Protein AF-0000000078604441 (afdb_homodimer)

Nearest PDB structures (foldseek):
  6v9i-assembly1_C  TM=3.383E-01  e=9.457E+00  Streptococcus sp. 'group G'

Foldseek 3Di:
DVVVVVVVVVLVVQLVVVVFDPPDPVSVVVSSCVSVVVVLVVQLVVLVVCLVPQALVVDPDLLVSLVSNVVSVVSNCVRDDDQLLVSLVVSLVRCCVVCVVVSVVVVVVCVVPDPDSSPQDPVNSVVVSVVVNCVRVVD/DVVVVVVVVVLVVQLVVVVFDPPDPVSVVVSSCVSVVVVLVVQLVVLVVCLVPQALVVDPDLLVSLVSNVVSCVSNCVRDDDQLLVSLVVSLVRCCVVCVVVSVVVVVVCVVPPPDSSPQDPVNSVVVSVVVNCVRVVD

Secondary structure (DSSP, 8-state):
-HHHHHHHHHHHHHHHHHT---SSHHHHHHHHHHHHHHHHHHHHHHHHHHHHH--GGG-SSHHHHHHHHHHHHHHHHTTS-B-HHHHHHHHHHHTTTTSHHHHHHHHHHHHHH-SSGGG--HHHHHHHHHHHHHHHHT-/-HHHHHHHHHHHHHHHHHT---SSHHHHHHHHHHHHHHHHHHHHHHHHHHHHH--GGG-SSHHHHHHHHHHHHHHHHTTS-B-HHHHHHHHHHHTTTTSHHHHHHHHHHHHHH-SSGGG--HHHHHHHHHHHHHHHHT-

pLDDT: mean 81.23, std 16.81, range [35.34, 97.81]

Organism: Penicillium oxalicum (strain 114-2 / CGMCC 5302) (NCBI:txid933388)

Radius of gyration: 22.13 Å; Cα contacts (8 Å, |Δi|>4): 256; chains: 2; bounding box: 50×68×43 Å

Structure (mmCIF, N/CA/C/O backbone):
data_AF-0000000078604441-model_v1
#
loop_
_entity.id
_entity.type
_entity.pdbx_description
1 polymer 'Uncharacterized protein'
#
loop_
_atom_site.group_PDB
_atom_site.id
_atom_site.type_symbol
_atom_site.label_atom_id
_atom_site.label_alt_id
_atom_site.label_comp_id
_atom_site.label_asym_id
_atom_site.label_entity_id
_atom_site.label_seq_id
_atom_site.pdbx_PDB_ins_code
_atom_site.Cartn_x
_atom_site.Cartn_y
_atom_site.Cartn_z
_atom_site.occupancy
_atom_site.B_iso_or_equiv
_atom_site.auth_seq_id
_atom_site.auth_comp_id
_atom_site.auth_asym_id
_atom_site.auth_atom_id
_atom_site.pdbx_PDB_model_num
ATOM 1 N N . MET A 1 1 ? 28.078 8.516 -6.852 1 37.66 1 MET A N 1
ATOM 2 C CA . MET A 1 1 ? 28.734 9.773 -6.488 1 37.66 1 MET A CA 1
ATOM 3 C C . MET A 1 1 ? 27.859 10.969 -6.855 1 37.66 1 MET A C 1
ATOM 5 O O . MET A 1 1 ? 27.625 11.844 -6.023 1 37.66 1 MET A O 1
ATOM 9 N N . TRP A 1 2 ? 27.344 10.977 -8.117 1 36.97 2 TRP A N 1
ATOM 10 C CA . TRP A 1 2 ? 26.578 12.117 -8.617 1 36.97 2 TRP A CA 1
ATOM 11 C C . TRP A 1 2 ? 25.219 12.195 -7.953 1 36.97 2 TRP A C 1
ATOM 13 O O . TRP A 1 2 ? 24.766 13.281 -7.559 1 36.97 2 TRP A O 1
ATOM 23 N N . LEU A 1 3 ? 24.562 11.148 -7.773 1 35.47 3 LEU A N 1
ATOM 24 C CA . LEU A 1 3 ? 23.266 11.141 -7.129 1 35.47 3 LEU A CA 1
ATOM 25 C C . LEU A 1 3 ? 23.359 11.602 -5.68 1 35.47 3 LEU A C 1
ATOM 27 O O . LEU A 1 3 ? 22.516 12.367 -5.207 1 35.47 3 LEU A O 1
ATOM 31 N N . GLN A 1 4 ? 24.406 11.188 -5.078 1 40.97 4 GLN A N 1
ATOM 32 C CA . GLN A 1 4 ? 24.672 11.656 -3.725 1 40.97 4 GLN A CA 1
ATOM 33 C C . GLN A 1 4 ? 24.938 13.156 -3.711 1 40.97 4 GLN A C 1
ATOM 35 O O . GLN A 1 4 ? 24.5 13.867 -2.807 1 40.97 4 GLN A O 1
ATOM 40 N N . GLU A 1 5 ? 25.672 13.562 -4.723 1 45.59 5 GLU A N 1
ATOM 41 C CA . GLU A 1 5 ? 26 14.984 -4.82 1 45.59 5 GLU A CA 1
ATOM 42 C C . GLU A 1 5 ? 24.75 15.82 -5.074 1 45.59 5 GLU A C 1
ATOM 44 O O . GLU A 1 5 ? 24.594 16.906 -4.5 1 45.59 5 GLU A O 1
ATOM 49 N N . SER A 1 6 ? 23.938 15.312 -5.957 1 45.69 6 SER A N 1
ATOM 50 C CA . SER A 1 6 ? 22.703 16.047 -6.273 1 45.69 6 SER A CA 1
ATOM 51 C C . SER A 1 6 ? 21.766 16.062 -5.078 1 45.69 6 SER A C 1
ATOM 53 O O . SER A 1 6 ? 21.141 17.094 -4.793 1 45.69 6 SER A O 1
ATOM 55 N N . ILE A 1 7 ? 21.797 15.055 -4.445 1 47.34 7 ILE A N 1
ATOM 56 C CA . ILE A 1 7 ? 20.984 14.992 -3.232 1 47.34 7 ILE A CA 1
ATOM 57 C C . ILE A 1 7 ? 21.562 15.93 -2.176 1 47.34 7 ILE A C 1
ATOM 59 O O . ILE A 1 7 ? 20.828 16.641 -1.501 1 47.34 7 ILE A O 1
ATOM 63 N N . SER A 1 8 ? 22.953 15.945 -2.215 1 53.94 8 SER A N 1
ATOM 64 C CA . SER A 1 8 ? 23.594 16.828 -1.244 1 53.94 8 SER A CA 1
ATOM 65 C C . SER A 1 8 ? 23.297 18.281 -1.533 1 53.94 8 SER A C 1
ATOM 67 O O . SER A 1 8 ? 23.047 19.062 -0.612 1 53.94 8 SER A O 1
ATOM 69 N N . LYS A 1 9 ? 23.344 18.609 -2.828 1 55.38 9 LYS A N 1
ATOM 70 C CA . LYS A 1 9 ? 23.047 19.984 -3.211 1 55.38 9 LYS A CA 1
ATOM 71 C C . LYS A 1 9 ? 21.594 20.328 -2.893 1 55.38 9 LYS A C 1
ATOM 73 O O . LYS A 1 9 ? 21.312 21.438 -2.414 1 55.38 9 LYS A O 1
ATOM 78 N N . GLU A 1 10 ? 20.797 19.359 -3.225 1 51.97 10 GLU A N 1
ATOM 79 C CA . GLU A 1 10 ? 19.391 19.625 -2.941 1 51.97 10 GLU A CA 1
ATOM 80 C C . GLU A 1 10 ? 19.125 19.703 -1.439 1 51.97 10 GLU A C 1
ATOM 82 O O . GLU A 1 10 ? 18.359 20.562 -0.98 1 51.97 10 GLU A O 1
ATOM 87 N N . ILE A 1 11 ? 19.891 18.969 -0.792 1 56.44 11 ILE A N 1
ATOM 88 C CA . ILE A 1 11 ? 19.781 18.984 0.662 1 56.44 11 ILE A CA 1
ATOM 89 C C . ILE A 1 11 ? 20.312 20.312 1.209 1 56.44 11 ILE A C 1
ATOM 91 O O . ILE A 1 11 ? 19.688 20.938 2.07 1 56.44 11 ILE A O 1
ATOM 95 N N . ASN A 1 12 ? 21.453 20.688 0.621 1 59.72 12 ASN A N 1
ATOM 96 C CA . ASN A 1 12 ? 22.031 21.953 1.075 1 59.72 12 ASN A CA 1
ATOM 97 C C . ASN A 1 12 ? 21.125 23.141 0.734 1 59.72 12 ASN A C 1
ATOM 99 O O . ASN A 1 12 ? 21 24.078 1.529 1 59.72 12 ASN A O 1
ATOM 103 N N . ARG A 1 13 ? 20.562 23.016 -0.395 1 59.22 13 ARG A N 1
ATOM 104 C CA . ARG A 1 13 ? 19.609 24.062 -0.772 1 59.22 13 ARG A CA 1
ATOM 105 C C . ARG A 1 13 ? 18.422 24.094 0.183 1 59.22 13 ARG A C 1
ATOM 107 O O . ARG A 1 13 ? 17.969 25.172 0.583 1 59.22 13 ARG A O 1
ATOM 114 N N . MET A 1 14 ? 18.078 23 0.542 1 59.31 14 MET A N 1
ATOM 115 C CA . MET A 1 14 ? 16.953 22.922 1.46 1 59.31 14 MET A CA 1
ATOM 116 C C . MET A 1 14 ? 17.328 23.469 2.834 1 59.31 14 MET A C 1
ATOM 118 O O . MET A 1 14 ? 16.516 24.141 3.486 1 59.31 14 MET A O 1
ATOM 122 N N . ILE A 1 15 ? 18.562 23.219 3.176 1 62.09 15 ILE A N 1
ATOM 123 C CA . ILE A 1 15 ? 19.047 23.734 4.453 1 62.09 15 ILE A CA 1
ATOM 124 C C . ILE A 1 15 ? 19.062 25.266 4.422 1 62.09 15 ILE A C 1
ATOM 126 O O . ILE A 1 15 ? 18.641 25.922 5.375 1 62.09 15 ILE A O 1
ATOM 130 N N . GLN A 1 16 ? 19.516 25.797 3.338 1 64.12 16 GLN A N 1
ATOM 131 C CA . GLN A 1 16 ? 19.609 27.25 3.189 1 64.12 16 GLN A CA 1
ATOM 132 C C . GLN A 1 16 ? 18.219 27.891 3.17 1 64.12 16 GLN A C 1
ATOM 134 O O . GLN A 1 16 ? 18 28.906 3.82 1 64.12 16 GLN A 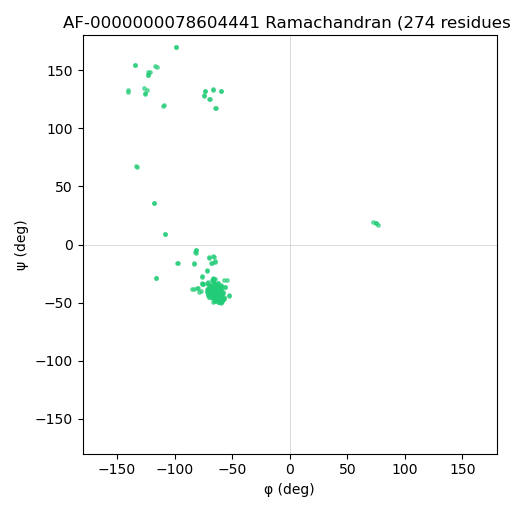O 1
ATOM 139 N N . ILE A 1 17 ? 17.391 27.203 2.533 1 59.62 17 ILE A N 1
ATOM 140 C CA . ILE A 1 17 ? 16.031 27.734 2.416 1 59.62 17 ILE A CA 1
ATOM 141 C C . ILE A 1 17 ? 15.336 27.672 3.773 1 59.62 17 ILE A C 1
ATOM 143 O O . ILE A 1 17 ? 14.586 28.578 4.137 1 59.62 17 ILE A O 1
ATOM 147 N N . ALA A 1 18 ? 15.609 26.609 4.418 1 62.91 18 ALA A N 1
ATOM 148 C CA . ALA A 1 18 ? 14.969 26.391 5.715 1 62.91 18 ALA A CA 1
ATOM 149 C C . ALA A 1 18 ? 15.523 27.359 6.762 1 62.91 18 ALA A C 1
ATOM 151 O O . ALA A 1 18 ? 14.93 27.531 7.832 1 62.91 18 ALA A O 1
ATOM 152 N N . GLY A 1 19 ? 16.672 28.062 6.375 1 65.06 19 GLY A N 1
ATOM 153 C CA . GLY A 1 19 ? 17.203 29.094 7.23 1 65.06 19 GLY A CA 1
ATOM 154 C C . GLY A 1 19 ? 17.969 28.562 8.43 1 65.06 19 GLY A C 1
ATOM 155 O O . GLY A 1 19 ? 18.047 29.219 9.469 1 65.06 19 GLY A O 1
ATOM 156 N N . TYR A 1 20 ? 18.328 27.344 8.359 1 65.81 20 TYR A N 1
ATOM 157 C CA . TYR A 1 20 ? 19.078 26.812 9.492 1 65.81 20 TYR A CA 1
ATOM 158 C C . TYR A 1 20 ? 20.438 27.469 9.609 1 65.81 20 TYR A C 1
ATOM 160 O O . TYR A 1 20 ? 21.062 27.812 8.609 1 65.81 20 TYR A O 1
ATOM 168 N N . ARG A 1 21 ? 20.766 27.891 10.898 1 66.94 21 ARG A N 1
ATOM 169 C CA . ARG A 1 21 ? 22.125 28.375 11.164 1 66.94 21 ARG A CA 1
ATOM 170 C C . ARG A 1 21 ? 23.141 27.25 10.992 1 66.94 21 ARG A C 1
ATOM 172 O O . ARG A 1 21 ? 22.938 26.141 11.477 1 66.94 21 ARG A O 1
ATOM 179 N N . CYS A 1 22 ? 24.094 27.328 10.055 1 65 22 CYS A N 1
ATOM 180 C CA . CYS A 1 22 ? 25.078 26.281 9.789 1 65 22 CYS A CA 1
ATOM 181 C C . CYS A 1 22 ? 26.484 26.797 10.039 1 65 22 CYS A C 1
ATOM 183 O O . CYS A 1 22 ? 27.406 26.469 9.289 1 65 22 CYS A O 1
ATOM 185 N N . ASN A 1 23 ? 26.578 27.656 11.07 1 67 23 ASN A N 1
ATOM 186 C CA . ASN A 1 23 ? 27.891 28.234 11.344 1 67 23 ASN A CA 1
ATOM 187 C C . ASN A 1 23 ? 28.859 27.203 11.93 1 67 23 ASN A C 1
ATOM 189 O O . ASN A 1 23 ? 30.062 27.312 11.758 1 67 23 ASN A O 1
ATOM 193 N N . PHE A 1 24 ? 28.344 26.219 12.719 1 66.94 24 PHE A N 1
ATOM 194 C CA . PHE A 1 24 ? 29.156 25.172 13.32 1 66.94 24 PHE A CA 1
ATOM 195 C C . PHE A 1 24 ? 28.75 23.797 12.789 1 66.94 24 PHE A C 1
ATOM 197 O O . PHE A 1 24 ? 27.656 23.641 12.25 1 66.94 24 PHE A O 1
ATOM 204 N N . ALA A 1 25 ? 29.688 22.891 12.805 1 62.25 25 ALA A N 1
ATOM 205 C CA . ALA A 1 25 ? 29.5 21.547 12.266 1 62.25 25 ALA A CA 1
ATOM 206 C C . ALA A 1 25 ? 28.266 20.875 12.852 1 62.25 25 ALA A C 1
ATOM 208 O O . ALA A 1 25 ? 27.5 20.219 12.141 1 62.25 25 ALA A O 1
ATOM 209 N N . ASP A 1 26 ? 28.109 21.031 14.125 1 62.53 26 ASP A N 1
ATOM 210 C CA . ASP A 1 26 ? 26.969 20.422 14.797 1 62.53 26 ASP A CA 1
ATOM 211 C C . ASP A 1 26 ? 25.656 21 14.281 1 62.53 26 ASP A C 1
ATOM 213 O O . ASP A 1 26 ? 24.672 20.266 14.125 1 62.53 26 ASP A O 1
ATOM 217 N N . GLU A 1 27 ? 25.75 22.359 13.977 1 64.75 27 GLU A N 1
ATOM 218 C CA . GLU A 1 27 ? 24.562 23.016 13.438 1 64.75 27 GLU A CA 1
ATOM 219 C C . GLU A 1 27 ? 24.234 22.516 12.039 1 64.75 27 GLU A C 1
ATOM 221 O O . GLU A 1 27 ? 23.062 22.328 11.695 1 64.75 27 GLU A O 1
ATOM 226 N N . TYR A 1 28 ? 25.297 22.281 11.32 1 60.88 28 TYR A N 1
ATOM 227 C CA . TYR A 1 28 ? 25.094 21.766 9.977 1 60.88 28 TYR A CA 1
ATOM 228 C C . TYR A 1 28 ? 24.5 20.359 10.023 1 60.88 28 TYR A C 1
ATOM 230 O O . TYR A 1 28 ? 23.578 20.047 9.289 1 60.88 28 TYR A O 1
ATOM 238 N N . VAL A 1 29 ? 25.062 19.562 10.883 1 59.84 29 VAL A N 1
ATOM 239 C CA . VAL A 1 29 ? 24.578 18.188 11.023 1 59.84 29 VAL A CA 1
ATOM 240 C C . VAL A 1 29 ? 23.109 18.203 11.453 1 59.84 29 VAL A C 1
ATOM 242 O O . VAL A 1 29 ? 22.297 17.422 10.961 1 59.84 29 VAL A O 1
ATOM 245 N N . PHE A 1 30 ? 22.844 19.062 12.336 1 62.59 30 PHE A N 1
ATOM 246 C CA . PHE A 1 30 ? 21.453 19.219 12.789 1 62.59 30 PHE A CA 1
ATOM 247 C C . PHE A 1 30 ? 20.547 19.641 11.648 1 62.59 30 PHE A C 1
ATOM 249 O O . PHE A 1 30 ? 19.484 19.062 11.438 1 62.59 30 PHE A O 1
ATOM 256 N N . ALA A 1 31 ? 21.016 20.656 10.984 1 60.94 31 ALA A N 1
ATOM 257 C CA . ALA A 1 31 ? 20.25 21.141 9.836 1 60.94 31 ALA A CA 1
ATOM 258 C C . ALA A 1 31 ? 20.109 20.062 8.766 1 60.94 31 ALA A C 1
ATOM 260 O O . ALA A 1 31 ? 19.031 19.906 8.188 1 60.94 31 ALA A O 1
ATOM 261 N N . LEU A 1 32 ? 21.141 19.375 8.562 1 58.91 32 LEU A N 1
ATOM 262 C CA . LEU A 1 32 ? 21.156 18.297 7.586 1 58.91 32 LEU A CA 1
ATOM 263 C C . LEU A 1 32 ? 20.156 17.203 7.969 1 58.91 32 LEU A C 1
ATOM 265 O O . LEU A 1 32 ? 19.391 16.734 7.125 1 58.91 32 LEU A O 1
ATOM 269 N N . LYS A 1 33 ? 20.234 16.938 9.188 1 58.06 33 LYS A N 1
ATOM 270 C CA . LYS A 1 33 ? 19.312 15.914 9.672 1 58.06 33 LYS A CA 1
ATOM 271 C C . LYS A 1 33 ? 17.875 16.344 9.492 1 58.06 33 LYS A C 1
ATOM 273 O O . LYS A 1 33 ? 17.016 15.555 9.086 1 58.06 33 LYS A O 1
ATOM 278 N N . LYS A 1 34 ? 17.688 17.547 9.789 1 59.97 34 LYS A N 1
ATOM 279 C CA . LYS A 1 34 ? 16.328 18.078 9.672 1 59.97 34 LYS A CA 1
ATOM 280 C C . LYS A 1 34 ? 15.859 18.078 8.219 1 59.97 34 LYS A C 1
ATOM 282 O O . LYS A 1 34 ? 14.727 17.719 7.918 1 59.97 34 LYS A O 1
ATOM 287 N N . VAL A 1 35 ? 16.797 18.531 7.406 1 57.12 35 VAL A N 1
ATOM 288 C CA . VAL A 1 35 ? 16.469 18.609 5.984 1 57.12 35 VAL A CA 1
ATOM 289 C C . VAL A 1 35 ? 16.312 17.203 5.402 1 57.12 35 VAL A C 1
ATOM 291 O O . VAL A 1 35 ? 15.398 16.938 4.629 1 57.12 35 VAL A O 1
ATOM 294 N N . LEU A 1 36 ? 17.219 16.469 5.867 1 58.56 36 LEU A N 1
ATOM 295 C CA . LEU A 1 36 ? 17.188 15.094 5.359 1 58.56 36 LEU A CA 1
ATOM 296 C C . LEU A 1 36 ? 15.914 14.383 5.812 1 58.56 36 LEU A C 1
ATOM 298 O O . LEU A 1 36 ? 15.297 13.656 5.031 1 58.56 36 LEU A O 1
ATOM 302 N N . ASN A 1 37 ? 15.641 14.742 7.027 1 59.06 37 ASN A N 1
ATOM 303 C CA . ASN A 1 37 ? 14.422 14.133 7.547 1 59.06 37 ASN A CA 1
ATOM 304 C C . ASN A 1 37 ? 13.188 14.625 6.801 1 59.06 37 ASN A C 1
ATOM 306 O O . ASN A 1 37 ? 12.312 13.836 6.445 1 59.06 37 ASN A O 1
ATOM 310 N N . ALA A 1 38 ? 13.203 15.961 6.738 1 59.97 38 ALA A N 1
ATOM 311 C CA . ALA A 1 38 ? 12.102 16.547 5.984 1 59.97 38 ALA A CA 1
ATOM 312 C C . ALA A 1 38 ? 12.102 16.062 4.539 1 59.97 38 ALA A C 1
ATOM 314 O O . ALA A 1 38 ? 11.039 15.789 3.967 1 59.97 38 ALA A O 1
ATOM 315 N N . THR A 1 39 ? 13.266 15.969 4.117 1 63.22 39 THR A N 1
ATOM 316 C CA . THR A 1 39 ? 13.406 15.492 2.746 1 63.22 39 THR A CA 1
ATOM 317 C C . THR A 1 39 ? 12.969 14.031 2.637 1 63.22 39 THR A C 1
ATOM 319 O O . THR A 1 39 ? 12.336 13.641 1.653 1 63.22 39 THR A O 1
ATOM 322 N N . ASP A 1 40 ? 13.195 13.422 3.719 1 73.5 40 ASP A N 1
ATOM 323 C CA . ASP A 1 40 ? 12.836 12 3.699 1 73.5 40 ASP A CA 1
ATOM 324 C C . ASP A 1 40 ? 11.32 11.82 3.697 1 73.5 40 ASP A C 1
ATOM 326 O O . ASP A 1 40 ? 10.781 11.016 2.934 1 73.5 40 ASP A O 1
ATOM 330 N N . TYR A 1 41 ? 10.703 12.711 4.469 1 78.19 41 TYR A N 1
ATOM 331 C CA . TYR A 1 41 ? 9.25 12.641 4.508 1 78.19 41 TYR A CA 1
ATOM 332 C C . TYR A 1 41 ? 8.648 13.023 3.158 1 78.19 41 TYR A C 1
ATOM 334 O O . TYR A 1 41 ? 7.754 12.344 2.654 1 78.19 41 TYR A O 1
ATOM 342 N N . TYR A 1 42 ? 9.156 14.07 2.641 1 80 42 TYR A N 1
ATOM 343 C CA . TYR A 1 42 ? 8.609 14.57 1.382 1 80 42 TYR A CA 1
ATOM 344 C C . TYR A 1 42 ? 8.82 13.555 0.261 1 80 42 TYR A C 1
ATOM 346 O O . TYR A 1 42 ? 7.922 13.32 -0.548 1 80 42 TYR A O 1
ATOM 354 N N . LEU A 1 43 ? 10.008 13.062 0.243 1 83.06 43 LEU A N 1
ATOM 355 C CA . LEU A 1 43 ? 10.297 12.07 -0.791 1 83.06 43 LEU A CA 1
ATOM 356 C C . LEU A 1 43 ? 9.469 10.805 -0.577 1 83.06 43 LEU A C 1
ATOM 358 O O . LEU A 1 43 ? 8.969 10.219 -1.537 1 83.06 43 LEU A O 1
ATOM 362 N N . ALA A 1 44 ? 9.328 10.43 0.652 1 87.88 44 ALA A N 1
ATOM 363 C CA . ALA A 1 44 ? 8.484 9.281 0.964 1 87.88 44 ALA A CA 1
ATOM 364 C C . ALA A 1 44 ? 7.051 9.508 0.488 1 87.88 44 ALA A C 1
ATOM 366 O O . ALA A 1 44 ? 6.465 8.648 -0.177 1 87.88 44 ALA A O 1
ATOM 367 N N . ARG A 1 45 ? 6.582 10.656 0.839 1 89.56 45 ARG A N 1
ATOM 368 C CA . ARG A 1 45 ? 5.219 11 0.449 1 89.56 45 ARG A CA 1
ATOM 369 C C . ARG A 1 45 ? 5.062 10.984 -1.067 1 89.56 45 ARG A C 1
ATOM 371 O O . ARG A 1 45 ? 4.105 10.414 -1.594 1 89.56 45 ARG A O 1
ATOM 378 N N . LYS A 1 46 ? 5.957 11.609 -1.751 1 89.75 46 LYS A N 1
ATOM 379 C CA . LYS A 1 46 ? 5.906 11.664 -3.209 1 89.75 46 LYS A CA 1
ATOM 380 C C .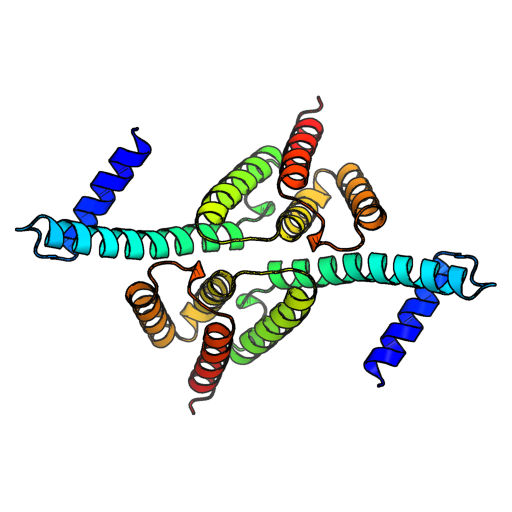 LYS A 1 46 ? 5.895 10.266 -3.814 1 89.75 46 LYS A C 1
ATOM 382 O O . LYS A 1 46 ? 5.082 9.969 -4.691 1 89.75 46 LYS A O 1
ATOM 387 N N . ASN A 1 47 ? 6.746 9.43 -3.371 1 91.31 47 ASN A N 1
ATOM 388 C CA . ASN A 1 47 ? 6.852 8.086 -3.928 1 91.31 47 ASN A CA 1
ATOM 389 C C . ASN A 1 47 ? 5.645 7.23 -3.561 1 91.31 47 ASN A C 1
ATOM 391 O O . ASN A 1 47 ? 5.172 6.434 -4.371 1 91.31 47 ASN A O 1
ATOM 395 N N . ILE A 1 48 ? 5.152 7.398 -2.352 1 95.12 48 ILE A N 1
ATOM 396 C CA . ILE A 1 48 ? 3.965 6.664 -1.924 1 95.12 48 ILE A CA 1
ATOM 397 C C . ILE A 1 48 ? 2.777 7.047 -2.805 1 95.12 48 ILE A C 1
ATOM 399 O O . ILE A 1 48 ? 2.035 6.18 -3.27 1 95.12 48 ILE A O 1
ATOM 403 N N . LEU A 1 49 ? 2.611 8.281 -3.053 1 95.5 49 LEU A N 1
ATOM 404 C CA . LEU A 1 49 ? 1.486 8.734 -3.859 1 95.5 49 LEU A CA 1
ATOM 405 C C . LEU A 1 49 ? 1.648 8.305 -5.312 1 95.5 49 LEU A C 1
ATOM 407 O O . LEU A 1 49 ? 0.663 7.996 -5.988 1 95.5 49 LEU A O 1
ATOM 411 N N . ALA A 1 50 ? 2.85 8.289 -5.801 1 95.12 50 ALA A N 1
ATOM 412 C CA . ALA A 1 50 ? 3.105 7.777 -7.141 1 95.12 50 ALA A CA 1
ATOM 413 C C . ALA A 1 50 ? 2.729 6.301 -7.246 1 95.12 50 ALA A C 1
ATOM 415 O O . ALA A 1 50 ? 2.078 5.887 -8.203 1 95.12 50 ALA A O 1
ATOM 416 N N . LEU A 1 51 ? 3.074 5.551 -6.25 1 96.94 51 LEU A N 1
ATOM 417 C CA . LEU A 1 51 ? 2.746 4.129 -6.234 1 96.94 51 LEU A CA 1
ATOM 418 C C . LEU A 1 51 ? 1.239 3.92 -6.125 1 96.94 51 LEU A C 1
ATOM 420 O O . LEU A 1 51 ? 0.678 3.057 -6.805 1 96.94 51 LEU A O 1
ATOM 424 N N . TRP A 1 52 ? 0.664 4.719 -5.293 1 96.19 52 TRP A N 1
ATOM 425 C CA . TRP A 1 52 ? -0.774 4.625 -5.062 1 96.19 52 TRP A CA 1
ATOM 426 C C . TRP A 1 52 ? -1.554 4.988 -6.32 1 96.19 52 TRP A C 1
ATOM 428 O O . TRP A 1 52 ? -2.645 4.465 -6.555 1 96.19 52 TRP A O 1
ATOM 438 N N . GLY A 1 53 ? -1.026 5.793 -7.078 1 96.12 53 GLY A N 1
ATOM 439 C CA . GLY A 1 53 ? -1.758 6.348 -8.211 1 96.12 53 GLY A CA 1
ATOM 440 C C . GLY A 1 53 ? -1.469 5.633 -9.516 1 96.12 53 GLY A C 1
ATOM 441 O O . GLY A 1 53 ? -2.207 5.789 -10.492 1 96.12 53 GLY A O 1
ATOM 442 N N . ILE A 1 54 ? -0.412 4.848 -9.594 1 96.88 54 ILE A N 1
ATOM 443 C CA . ILE A 1 54 ? 0.011 4.266 -10.859 1 96.88 54 ILE A CA 1
ATOM 444 C C . ILE A 1 54 ? -0.948 3.148 -11.258 1 96.88 54 ILE A C 1
ATOM 446 O O . ILE A 1 54 ? -1.351 2.338 -10.422 1 96.88 54 ILE A O 1
ATOM 450 N N . ARG A 1 55 ? -1.396 3.16 -12.508 1 97.31 55 ARG A N 1
ATOM 451 C CA . ARG A 1 55 ? -2.295 2.158 -13.07 1 97.31 55 ARG A CA 1
ATOM 452 C C . ARG A 1 55 ? -1.824 1.711 -14.453 1 97.31 55 ARG A C 1
ATOM 454 O O . ARG A 1 55 ? -1.199 2.484 -15.18 1 97.31 55 ARG A O 1
ATOM 461 N N . ARG A 1 56 ? -2.26 0.488 -14.727 1 97.69 56 ARG A N 1
ATOM 462 C CA . ARG A 1 56 ? -1.923 -0.07 -16.031 1 97.69 56 ARG A CA 1
ATOM 463 C C . ARG A 1 56 ? -2.525 0.766 -17.156 1 97.69 56 ARG A C 1
ATOM 465 O O . ARG A 1 56 ? -1.918 0.917 -18.219 1 97.69 56 ARG A O 1
ATOM 472 N N . SER A 1 57 ? -3.635 1.323 -16.953 1 96 57 SER A N 1
ATOM 473 C CA . SER A 1 57 ? -4.391 2.043 -17.969 1 96 57 SER A CA 1
ATOM 474 C C . SER A 1 57 ? -3.672 3.32 -18.391 1 96 57 SER A C 1
ATOM 476 O O . SER A 1 57 ? -3.998 3.91 -19.422 1 96 57 SER A O 1
ATOM 478 N N . GLN A 1 58 ? -2.715 3.783 -17.656 1 96.38 58 GLN A N 1
ATOM 479 C CA . GLN A 1 58 ? -1.974 5.004 -17.953 1 96.38 58 GLN A CA 1
ATOM 480 C C . GLN A 1 58 ? -0.882 4.75 -18.984 1 96.38 58 GLN A C 1
ATOM 482 O O . GLN A 1 58 ? -0.223 5.688 -19.453 1 96.38 58 GLN A O 1
ATOM 487 N N . PHE A 1 59 ? -0.713 3.469 -19.375 1 96.62 59 PHE A N 1
ATOM 488 C CA . PHE A 1 59 ? 0.406 3.107 -20.234 1 96.62 59 PHE A CA 1
ATOM 489 C C . PHE A 1 59 ? -0.087 2.438 -21.516 1 96.62 59 PHE A C 1
ATOM 491 O O . PHE A 1 59 ? -1.06 1.681 -21.484 1 96.62 59 PHE A O 1
ATOM 498 N N . SER A 1 60 ? 0.58 2.67 -22.547 1 95.75 60 SER A N 1
ATOM 499 C CA . SER A 1 60 ? 0.24 2.059 -23.828 1 95.75 60 SER A CA 1
ATOM 500 C C . SER A 1 60 ? 0.678 0.6 -23.875 1 95.75 60 SER A C 1
ATOM 502 O O . SER A 1 60 ? 0.02 -0.23 -24.516 1 95.75 60 SER A O 1
ATOM 504 N N . SER A 1 61 ? 1.799 0.324 -23.203 1 95.06 61 SER A N 1
ATOM 505 C CA . SER A 1 61 ? 2.307 -1.044 -23.203 1 95.06 61 SER A CA 1
ATOM 506 C C . SER A 1 61 ? 2.42 -1.587 -21.781 1 95.06 61 SER A C 1
ATOM 508 O O . SER A 1 61 ? 2.754 -0.848 -20.859 1 95.06 61 SER A O 1
ATOM 510 N N . ALA A 1 62 ? 2.23 -2.852 -21.688 1 94.69 62 ALA A N 1
ATOM 511 C CA . ALA A 1 62 ? 2.318 -3.516 -20.391 1 94.69 62 ALA A CA 1
ATOM 512 C C . ALA A 1 62 ? 3.75 -3.506 -19.859 1 94.69 62 ALA A C 1
ATOM 514 O O . ALA A 1 62 ? 3.975 -3.357 -18.656 1 94.69 62 ALA A O 1
ATOM 515 N N . ILE A 1 63 ? 4.691 -3.646 -20.766 1 94.75 63 ILE A N 1
ATOM 516 C CA . ILE A 1 63 ? 6.094 -3.684 -20.375 1 94.75 63 ILE A CA 1
ATOM 517 C C . ILE A 1 63 ? 6.488 -2.342 -19.75 1 94.75 63 ILE A C 1
ATOM 519 O O . ILE A 1 63 ? 7.191 -2.297 -18.734 1 94.75 63 ILE A O 1
ATOM 523 N N . GLU A 1 64 ? 6.035 -1.26 -20.359 1 95.44 64 GLU A N 1
ATOM 524 C CA . GLU A 1 64 ? 6.309 0.064 -19.797 1 95.44 64 GLU A CA 1
ATOM 525 C C . GLU A 1 64 ? 5.684 0.225 -18.422 1 95.44 64 GLU A C 1
ATOM 527 O O . GLU A 1 64 ? 6.297 0.799 -17.516 1 95.44 64 GLU A O 1
ATOM 532 N N . PHE A 1 65 ? 4.504 -0.255 -18.312 1 97.38 65 PHE A N 1
ATOM 533 C CA . PHE A 1 65 ? 3.824 -0.182 -17.016 1 97.38 65 PHE A CA 1
ATOM 534 C C . PHE A 1 65 ? 4.598 -0.953 -15.961 1 97.38 65 PHE A C 1
ATOM 536 O O . PHE A 1 65 ? 4.855 -0.431 -14.875 1 97.38 65 PHE A O 1
ATOM 543 N N . VAL A 1 66 ? 4.977 -2.184 -16.25 1 96.69 66 VAL A N 1
ATOM 544 C CA . VAL A 1 66 ? 5.648 -3.037 -15.281 1 96.69 66 VAL A CA 1
ATOM 545 C C . VAL A 1 66 ? 6.973 -2.402 -14.867 1 96.69 66 VAL A C 1
ATOM 547 O O . VAL A 1 66 ? 7.32 -2.4 -13.68 1 96.69 66 VAL A O 1
ATOM 550 N N . MET A 1 67 ? 7.672 -1.835 -15.773 1 95 67 MET A N 1
ATOM 551 C CA . MET A 1 67 ? 8.938 -1.169 -15.469 1 95 67 MET A CA 1
ATOM 552 C C . MET A 1 67 ? 8.703 0.052 -14.586 1 95 67 MET A C 1
ATOM 554 O O . MET A 1 67 ? 9.422 0.252 -13.602 1 95 67 MET A O 1
ATOM 558 N N . ALA A 1 68 ? 7.738 0.823 -14.961 1 95.19 68 ALA A N 1
ATOM 559 C CA . ALA A 1 68 ? 7.418 2.008 -14.164 1 95.19 68 ALA A CA 1
ATOM 560 C C . ALA A 1 68 ? 6.969 1.621 -12.758 1 95.19 68 ALA A C 1
ATOM 562 O O . ALA A 1 68 ? 7.387 2.236 -11.773 1 95.19 68 ALA A O 1
ATOM 563 N N . PHE A 1 69 ? 6.121 0.606 -12.719 1 97.38 69 PHE A N 1
ATOM 564 C CA . PHE A 1 69 ? 5.617 0.112 -11.438 1 97.38 69 PHE A CA 1
ATOM 565 C C . PHE A 1 69 ? 6.766 -0.367 -10.555 1 97.38 69 PHE A C 1
ATOM 567 O O . PHE A 1 69 ? 6.828 -0.021 -9.375 1 97.38 69 PHE A O 1
ATOM 574 N N . SER A 1 70 ? 7.609 -1.184 -11.102 1 94.25 70 SER A N 1
ATOM 575 C CA . SER A 1 70 ? 8.766 -1.688 -10.367 1 94.25 70 SER A CA 1
ATOM 576 C C . SER A 1 70 ? 9.648 -0.545 -9.867 1 94.25 70 SER A C 1
ATOM 578 O O . SER A 1 70 ? 10.125 -0.574 -8.734 1 94.25 70 SER A O 1
ATOM 580 N N . ASN A 1 71 ? 9.852 0.437 -10.672 1 91.94 71 ASN A N 1
ATOM 581 C CA . ASN A 1 71 ? 10.672 1.585 -10.312 1 91.94 71 ASN A CA 1
ATOM 582 C C . ASN A 1 71 ? 10.062 2.369 -9.156 1 91.94 71 ASN A C 1
ATOM 584 O O . ASN A 1 71 ? 10.758 2.709 -8.195 1 91.94 71 ASN A O 1
ATOM 588 N N . VAL A 1 72 ? 8.812 2.613 -9.289 1 94 72 VAL A N 1
ATOM 589 C CA . VAL A 1 72 ? 8.156 3.393 -8.242 1 94 72 VAL A CA 1
ATOM 590 C C . VAL A 1 72 ? 8.117 2.588 -6.949 1 94 72 VAL A C 1
ATOM 592 O O . VAL A 1 72 ? 8.297 3.141 -5.859 1 94 72 VAL A O 1
ATOM 595 N N . HIS A 1 73 ? 7.867 1.319 -7.055 1 95.19 73 HIS A N 1
ATOM 596 C CA . HIS A 1 73 ? 7.906 0.471 -5.867 1 95.19 73 HIS A CA 1
ATOM 597 C C . HIS A 1 73 ? 9.281 0.509 -5.207 1 95.19 73 HIS A C 1
ATOM 599 O O . HIS A 1 73 ? 9.391 0.662 -3.99 1 95.19 73 HIS A O 1
ATOM 605 N N . THR A 1 74 ? 10.344 0.346 -5.961 1 90.38 74 THR A N 1
ATOM 606 C CA . THR A 1 74 ? 11.711 0.335 -5.441 1 90.38 74 THR A CA 1
ATOM 607 C C . THR A 1 74 ? 12.023 1.646 -4.727 1 90.38 74 THR A C 1
ATOM 609 O O . THR A 1 74 ? 12.609 1.64 -3.641 1 90.38 74 THR A O 1
ATOM 612 N N . LYS A 1 75 ? 11.625 2.703 -5.254 1 88.44 75 LYS A N 1
ATOM 613 C CA . LYS A 1 75 ? 11.844 4.004 -4.629 1 88.44 75 LYS A CA 1
ATOM 614 C C . LYS A 1 75 ? 11.055 4.129 -3.326 1 88.44 75 LYS A C 1
ATOM 616 O O . LYS A 1 75 ? 11.57 4.641 -2.33 1 88.44 75 LYS A O 1
ATOM 621 N N . THR A 1 76 ? 9.812 3.656 -3.402 1 91.88 76 THR A N 1
ATOM 622 C CA . THR A 1 76 ? 8.961 3.74 -2.221 1 91.88 76 THR A CA 1
ATOM 623 C C . THR A 1 76 ? 9.516 2.873 -1.093 1 91.88 76 THR A C 1
ATOM 625 O O . THR A 1 76 ? 9.5 3.277 0.072 1 91.88 76 THR A O 1
ATOM 628 N N . ALA A 1 77 ? 10.031 1.739 -1.473 1 87.31 77 ALA A N 1
ATOM 629 C CA . ALA A 1 77 ? 10.508 0.751 -0.507 1 87.31 77 ALA A CA 1
ATOM 630 C C . ALA A 1 77 ? 11.703 1.281 0.281 1 87.31 77 ALA A C 1
ATOM 632 O O . ALA A 1 77 ? 12.039 0.75 1.342 1 87.31 77 ALA A O 1
ATOM 633 N N . LYS A 1 78 ? 12.305 2.309 -0.139 1 83.31 78 LYS A N 1
ATOM 634 C CA . LYS A 1 78 ? 13.414 2.932 0.58 1 83.31 78 LYS A CA 1
ATOM 635 C C . LYS A 1 78 ? 12.922 3.648 1.833 1 83.31 78 LYS A C 1
ATOM 637 O O . LYS A 1 78 ? 13.688 3.869 2.771 1 83.31 78 LYS A O 1
ATOM 642 N N . TYR A 1 79 ? 11.648 3.971 1.794 1 80.81 79 TYR A N 1
ATOM 643 C CA . TYR A 1 79 ? 11.148 4.84 2.854 1 80.81 79 TYR A CA 1
ATOM 644 C C . TYR A 1 79 ? 10.102 4.121 3.697 1 80.81 79 TYR A C 1
ATOM 646 O O . TYR A 1 79 ? 9.859 4.496 4.844 1 80.81 79 TYR A O 1
ATOM 654 N N . CYS A 1 80 ? 9.445 3.234 3.064 1 82.94 80 CYS A N 1
ATOM 655 C CA . CYS A 1 80 ? 8.32 2.574 3.721 1 82.94 80 CYS A CA 1
ATOM 656 C C . CYS A 1 80 ? 8.281 1.09 3.375 1 82.94 80 CYS A C 1
ATOM 658 O O . CYS A 1 80 ? 8.43 0.716 2.211 1 82.94 80 CYS A O 1
ATOM 660 N N . SER A 1 81 ? 8.133 0.343 4.473 1 83.31 81 SER A N 1
ATOM 661 C CA . SER A 1 81 ? 8.031 -1.094 4.238 1 83.31 81 SER A CA 1
ATOM 662 C C . SER A 1 81 ? 6.664 -1.465 3.672 1 83.31 81 SER A C 1
ATOM 664 O O . SER A 1 81 ? 5.633 -1.05 4.203 1 83.31 81 SER A O 1
ATOM 666 N N . ILE A 1 82 ? 6.738 -2.168 2.613 1 88.88 82 ILE A N 1
ATOM 667 C CA . ILE A 1 82 ? 5.535 -2.723 2 1 88.88 82 ILE A CA 1
ATOM 668 C C . ILE A 1 82 ? 5.695 -4.234 1.83 1 88.88 82 ILE A C 1
ATOM 670 O O . ILE A 1 82 ? 6.727 -4.703 1.347 1 88.88 82 ILE A O 1
ATOM 674 N N . ALA A 1 83 ? 4.719 -4.953 2.266 1 91 83 ALA A N 1
ATOM 675 C CA . ALA A 1 83 ? 4.793 -6.406 2.145 1 91 83 ALA A CA 1
ATOM 676 C C . ALA A 1 83 ? 4.93 -6.828 0.684 1 91 83 ALA A C 1
ATOM 678 O O . ALA A 1 83 ? 4.117 -6.438 -0.159 1 91 83 ALA A O 1
ATOM 679 N N . PRO A 1 84 ? 5.852 -7.691 0.431 1 92.94 84 PRO A N 1
ATOM 680 C CA . PRO A 1 84 ? 6.043 -8.125 -0.954 1 92.94 84 PRO A CA 1
ATOM 681 C C . PRO A 1 84 ? 4.797 -8.781 -1.545 1 92.94 84 PRO A C 1
ATOM 683 O O . PRO A 1 84 ? 4.496 -8.586 -2.727 1 92.94 84 PRO A O 1
ATOM 686 N N . GLY A 1 85 ? 4.082 -9.492 -0.759 1 93.69 85 GLY A N 1
ATOM 687 C CA . GLY A 1 85 ? 2.869 -10.141 -1.232 1 93.69 85 GLY A CA 1
ATOM 688 C C . GLY A 1 85 ? 1.82 -9.164 -1.725 1 93.69 85 GLY A C 1
ATOM 689 O O . GLY A 1 85 ? 1.102 -9.445 -2.686 1 93.69 85 GLY A O 1
ATOM 690 N N . MET A 1 86 ? 1.744 -8.031 -1.078 1 95 86 MET A N 1
ATOM 691 C CA . MET A 1 86 ? 0.801 -7 -1.503 1 95 86 MET A CA 1
ATOM 692 C C . MET A 1 86 ? 1.151 -6.48 -2.893 1 95 86 MET A C 1
ATOM 694 O O . MET A 1 86 ? 0.277 -6.352 -3.752 1 95 86 MET A O 1
ATOM 698 N N . ILE A 1 87 ? 2.389 -6.203 -3.086 1 96.38 87 ILE A N 1
ATOM 699 C CA . ILE A 1 87 ? 2.861 -5.672 -4.359 1 96.38 87 ILE A CA 1
ATOM 700 C C . ILE A 1 87 ? 2.631 -6.699 -5.465 1 96.38 87 ILE A C 1
ATOM 702 O O . ILE A 1 87 ? 2.201 -6.352 -6.566 1 96.38 87 ILE A O 1
ATOM 706 N N . ALA A 1 88 ? 2.906 -7.914 -5.125 1 96.25 88 ALA A N 1
ATOM 707 C CA . ALA A 1 88 ? 2.715 -8.984 -6.098 1 96.25 88 ALA A CA 1
ATOM 708 C C . ALA A 1 88 ? 1.257 -9.07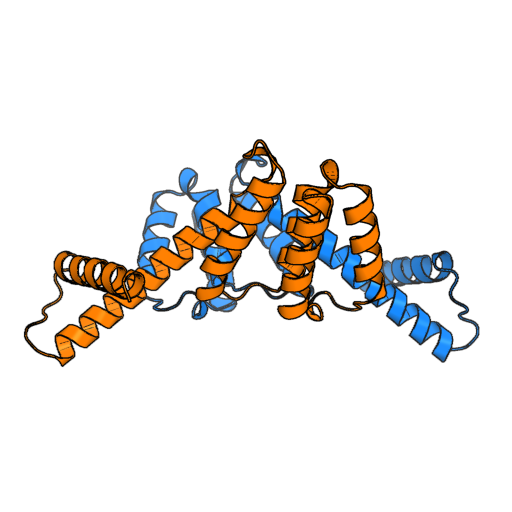 -6.539 1 96.25 88 ALA A C 1
ATOM 710 O O . ALA A 1 88 ? 0.969 -9.148 -7.738 1 96.25 88 ALA A O 1
ATOM 711 N N . ILE A 1 89 ? 0.354 -9.031 -5.586 1 95.56 89 ILE A N 1
ATOM 712 C CA . ILE A 1 89 ? -1.073 -9.141 -5.871 1 95.56 89 ILE A CA 1
ATOM 713 C C . ILE A 1 89 ? -1.513 -7.965 -6.746 1 95.56 89 ILE A C 1
ATOM 715 O O . ILE A 1 89 ? -2.225 -8.156 -7.734 1 95.56 89 ILE A O 1
ATOM 719 N N . ILE A 1 90 ? -1.095 -6.789 -6.426 1 97.5 90 ILE A N 1
ATOM 720 C CA . ILE A 1 90 ? -1.484 -5.586 -7.152 1 97.5 90 ILE A CA 1
ATOM 721 C C . ILE A 1 90 ? -0.967 -5.66 -8.586 1 97.5 90 ILE A C 1
ATOM 723 O O . ILE A 1 90 ? -1.714 -5.406 -9.539 1 97.5 90 ILE A O 1
ATOM 727 N N . LEU A 1 91 ? 0.283 -6.023 -8.719 1 97.75 91 LEU A N 1
ATOM 728 C CA . LEU A 1 91 ? 0.884 -6.086 -10.047 1 97.75 91 LEU A CA 1
ATOM 729 C C . LEU A 1 91 ? 0.167 -7.109 -10.922 1 97.75 91 LEU A C 1
ATOM 731 O O . LEU A 1 91 ? -0.176 -6.824 -12.07 1 97.75 91 LEU A O 1
ATOM 735 N N . LEU A 1 92 ? -0.052 -8.25 -10.383 1 97 92 LEU A N 1
ATOM 736 C CA . LEU A 1 92 ? -0.734 -9.297 -11.141 1 97 92 LEU A CA 1
ATOM 737 C C . LEU A 1 92 ? -2.129 -8.844 -11.555 1 97 92 LEU A C 1
ATOM 739 O O . LEU A 1 92 ? -2.572 -9.133 -12.672 1 97 92 LEU A O 1
ATOM 743 N N . GLU A 1 93 ? -2.803 -8.148 -10.68 1 97.19 93 GLU A N 1
ATOM 744 C CA . GLU A 1 93 ? -4.137 -7.66 -11.008 1 97.19 93 GLU A CA 1
ATOM 745 C C . GLU A 1 93 ? -4.086 -6.637 -12.141 1 97.19 93 GLU A C 1
ATOM 747 O O . GLU A 1 93 ? -4.91 -6.676 -13.055 1 97.19 93 GLU A O 1
ATOM 752 N N . GLU A 1 94 ? -3.129 -5.781 -12.109 1 97.81 94 GLU A N 1
ATOM 753 C CA . GLU A 1 94 ? -2.998 -4.707 -13.086 1 97.81 94 GLU A CA 1
ATOM 754 C C . GLU A 1 94 ? -2.695 -5.262 -14.477 1 97.81 94 GLU A C 1
ATOM 756 O O . GLU A 1 94 ? -3.125 -4.699 -15.484 1 97.81 94 GLU A O 1
ATOM 761 N N . ILE A 1 95 ? -2.029 -6.406 -14.57 1 97.75 95 ILE A N 1
ATOM 762 C CA . ILE A 1 95 ? -1.6 -6.879 -15.883 1 97.75 95 ILE A CA 1
ATOM 763 C C . ILE A 1 95 ? -2.445 -8.078 -16.297 1 97.75 95 ILE A C 1
ATOM 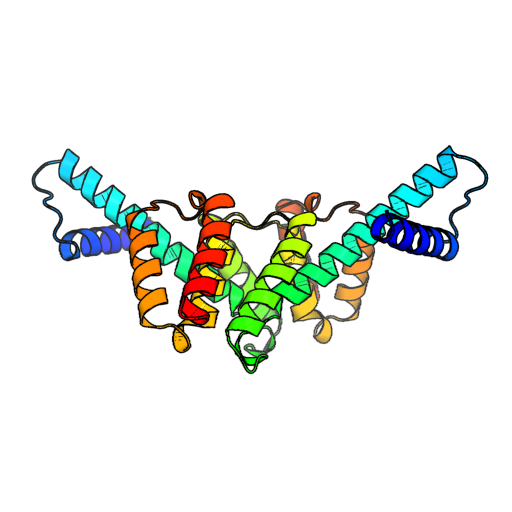765 O O . ILE A 1 95 ? -2.121 -8.773 -17.266 1 97.75 95 ILE A O 1
ATOM 769 N N . LYS A 1 96 ? -3.467 -8.375 -15.578 1 97.06 96 LYS A N 1
ATOM 770 C CA . LYS A 1 96 ? -4.293 -9.562 -15.781 1 97.06 96 LYS A CA 1
ATOM 771 C C . LYS A 1 96 ? -4.836 -9.609 -17.203 1 97.06 96 LYS A C 1
ATOM 773 O O . LYS A 1 96 ? -4.922 -10.688 -17.797 1 97.06 96 LYS A O 1
ATOM 778 N N . SER A 1 97 ? -5.184 -8.461 -17.766 1 96.19 97 SER A N 1
ATOM 779 C CA . SER A 1 97 ? -5.734 -8.422 -19.109 1 96.19 97 SER A CA 1
ATOM 780 C C . SER A 1 97 ? -4.641 -8.609 -20.156 1 96.19 97 SER A C 1
ATOM 782 O O . SER A 1 97 ? -4.898 -9.141 -21.25 1 96.19 97 SER A O 1
ATOM 784 N N . ASP A 1 98 ? -3.463 -8.242 -19.891 1 95.81 98 ASP A N 1
ATOM 785 C CA . ASP A 1 98 ? -2.344 -8.352 -20.828 1 95.81 98 ASP A CA 1
ATOM 786 C C . ASP A 1 98 ? -1.791 -9.781 -20.859 1 95.81 98 ASP A C 1
ATOM 788 O O . ASP A 1 98 ? -1.326 -10.242 -21.906 1 95.81 98 ASP A O 1
ATOM 792 N N . LEU A 1 99 ? -1.762 -10.422 -19.719 1 95.69 99 LEU A N 1
ATOM 793 C CA . LEU A 1 99 ? -1.211 -11.766 -19.594 1 95.69 99 LEU A CA 1
ATOM 794 C C . LEU A 1 99 ? -2.156 -12.656 -18.797 1 95.69 99 LEU A C 1
ATOM 796 O O . LEU A 1 99 ? -1.796 -13.156 -17.719 1 95.69 99 LEU A O 1
ATOM 800 N N . PRO A 1 100 ? -3.338 -12.945 -19.375 1 94.56 100 PRO A N 1
ATOM 801 C CA . PRO A 1 100 ? -4.371 -13.633 -18.594 1 94.56 100 PRO A CA 1
ATOM 802 C C . PRO A 1 100 ? -3.945 -15.023 -18.156 1 94.56 100 PRO A C 1
ATOM 804 O O . PRO A 1 100 ? -4.16 -15.398 -17 1 94.56 100 PRO A O 1
ATOM 807 N N . THR A 1 101 ? -3.334 -15.781 -18.969 1 93.81 101 THR A N 1
ATOM 808 C CA . THR A 1 101 ? -2.951 -17.156 -18.641 1 93.81 101 THR A CA 1
ATOM 809 C C . THR A 1 101 ? -1.824 -17.172 -17.609 1 93.81 101 THR A C 1
ATOM 811 O O . THR A 1 101 ? -1.868 -17.922 -16.641 1 93.81 101 THR A O 1
ATOM 814 N N . PHE A 1 102 ? -0.871 -16.328 -17.859 1 94.25 102 PHE A N 1
ATOM 815 C CA . PHE A 1 102 ? 0.253 -16.234 -16.938 1 94.25 102 PHE A CA 1
ATOM 816 C C . PHE A 1 102 ? -0.224 -15.844 -15.547 1 94.25 102 PHE A C 1
ATOM 818 O O . PHE A 1 102 ? 0.189 -16.453 -14.555 1 94.25 102 PHE A O 1
ATOM 825 N N . VAL A 1 103 ? -1.09 -14.828 -15.469 1 95.19 103 VAL A N 1
ATOM 826 C CA . VAL A 1 103 ? -1.579 -14.32 -14.195 1 95.19 103 VAL A CA 1
ATOM 827 C C . VAL A 1 103 ? -2.41 -15.391 -13.492 1 95.19 103 VAL A C 1
ATOM 829 O O . VAL A 1 103 ? -2.271 -15.594 -12.281 1 95.19 103 VAL A O 1
ATOM 832 N N . ALA A 1 104 ? -3.232 -16.094 -14.195 1 92.69 104 ALA A N 1
ATOM 833 C CA . ALA A 1 104 ? -4.039 -17.156 -13.609 1 92.69 104 ALA A CA 1
ATOM 834 C C . ALA A 1 104 ? -3.156 -18.25 -13.016 1 92.69 104 ALA A C 1
ATOM 836 O O . ALA A 1 104 ? -3.402 -18.719 -11.906 1 92.69 104 ALA A O 1
ATOM 837 N N . ALA A 1 105 ? -2.162 -18.625 -13.688 1 92 105 ALA A N 1
ATOM 838 C CA . ALA A 1 105 ? -1.235 -19.656 -13.227 1 92 105 ALA A CA 1
ATOM 839 C C . ALA A 1 105 ? -0.491 -19.219 -11.977 1 92 105 ALA A C 1
ATOM 841 O O . ALA A 1 105 ? -0.334 -19.984 -11.031 1 92 105 ALA A O 1
ATOM 842 N N . ARG A 1 106 ? -0.035 -17.984 -11.992 1 92.38 106 ARG A N 1
ATOM 843 C CA . ARG A 1 106 ? 0.727 -17.484 -10.859 1 92.38 106 ARG A CA 1
ATOM 844 C C . ARG A 1 106 ? -0.151 -17.359 -9.617 1 92.38 106 ARG A C 1
ATOM 846 O O . ARG A 1 106 ? 0.29 -17.672 -8.508 1 92.38 106 ARG A O 1
ATOM 853 N N . LYS A 1 107 ? -1.354 -16.891 -9.797 1 87.75 107 LYS A N 1
ATOM 854 C CA . LYS A 1 107 ? -2.287 -16.812 -8.68 1 87.75 107 LYS A CA 1
ATOM 855 C C . LYS A 1 107 ? -2.561 -18.188 -8.078 1 87.75 107 LYS A C 1
ATOM 857 O O . LYS A 1 107 ? -2.6 -18.344 -6.855 1 87.75 107 LYS A O 1
ATOM 862 N N . ALA A 1 108 ? -2.693 -19.094 -8.938 1 84 108 ALA A N 1
ATOM 863 C CA . ALA A 1 108 ? -2.922 -20.469 -8.477 1 84 108 ALA A CA 1
ATOM 864 C C . ALA A 1 108 ? -1.706 -21 -7.73 1 84 108 ALA A C 1
ATOM 866 O O . ALA A 1 108 ? -1.848 -21.656 -6.691 1 84 108 ALA A O 1
ATOM 867 N N . ASP A 1 109 ? -0.593 -20.734 -8.219 1 87.56 109 ASP A N 1
ATOM 868 C CA . ASP A 1 109 ? 0.653 -21.172 -7.594 1 87.56 109 ASP A CA 1
ATOM 869 C C . ASP A 1 109 ? 0.823 -20.547 -6.215 1 87.56 109 ASP A C 1
ATOM 871 O O . ASP A 1 109 ? 1.196 -21.234 -5.258 1 87.56 109 ASP A O 1
ATOM 875 N N . TYR A 1 110 ? 0.561 -19.25 -6.145 1 86.44 110 TYR A N 1
ATOM 876 C CA . TYR A 1 110 ? 0.689 -18.562 -4.875 1 86.44 110 TYR A CA 1
ATOM 877 C C . TYR A 1 110 ? -0.286 -19.109 -3.844 1 86.44 110 TYR A C 1
ATOM 879 O O . TYR A 1 110 ? 0.074 -19.297 -2.68 1 86.44 110 TYR A O 1
ATOM 887 N N . ALA A 1 111 ? -1.436 -19.312 -4.258 1 81.94 111 ALA A N 1
ATOM 888 C CA . ALA A 1 111 ? -2.445 -19.859 -3.354 1 81.94 111 ALA A CA 1
ATOM 889 C C . ALA A 1 111 ? -2.025 -21.219 -2.816 1 81.94 111 ALA A C 1
ATOM 891 O O . ALA A 1 111 ? -2.295 -21.547 -1.66 1 81.94 111 ALA A O 1
ATOM 892 N N . LYS A 1 112 ? -1.391 -21.969 -3.652 1 78.5 112 LYS A N 1
ATOM 893 C CA . LYS A 1 112 ? -0.953 -23.312 -3.277 1 78.5 112 LYS A CA 1
ATOM 894 C C . LYS A 1 112 ? 0.297 -23.266 -2.404 1 78.5 112 LYS A C 1
ATOM 896 O O . LYS A 1 112 ? 0.408 -24 -1.424 1 78.5 112 LYS A O 1
ATOM 901 N N . ARG A 1 113 ? 1.161 -22.422 -2.715 1 81.88 113 ARG A N 1
ATOM 902 C CA . ARG A 1 113 ? 2.486 -22.406 -2.104 1 81.88 113 ARG A CA 1
ATOM 903 C C . ARG A 1 113 ? 2.473 -21.641 -0.781 1 81.88 113 ARG A C 1
ATOM 905 O O . ARG A 1 113 ? 3.188 -22.016 0.156 1 81.88 113 ARG A O 1
ATOM 912 N N . TYR A 1 114 ? 1.712 -20.609 -0.864 1 77.25 114 TYR A N 1
ATOM 913 C CA . TYR A 1 114 ? 1.815 -19.734 0.307 1 77.25 114 TYR A CA 1
ATOM 914 C C . TYR A 1 114 ? 0.544 -19.797 1.145 1 77.25 114 TYR A C 1
ATOM 916 O O . TYR A 1 114 ? -0.552 -19.547 0.641 1 77.25 114 TYR A O 1
ATOM 924 N N . LYS A 1 115 ? 0.789 -20.203 2.344 1 67.5 115 LYS A N 1
ATOM 925 C CA . LYS A 1 115 ? -0.315 -20.219 3.299 1 67.5 115 LYS A CA 1
ATOM 926 C C . LYS A 1 115 ? -0.708 -18.797 3.713 1 67.5 115 LYS A C 1
ATOM 928 O O . LYS A 1 115 ? -1.894 -18.5 3.863 1 67.5 115 LYS A O 1
ATOM 933 N N . ARG A 1 116 ? 0.349 -18.125 3.857 1 74.44 116 ARG A N 1
ATOM 934 C CA . ARG A 1 116 ? 0.2 -16.734 4.246 1 74.44 116 ARG A CA 1
ATOM 935 C C . ARG A 1 116 ? 0.892 -15.812 3.246 1 74.44 116 ARG A C 1
ATOM 937 O O . ARG A 1 116 ? 2.002 -16.094 2.795 1 74.44 116 ARG A O 1
ATOM 944 N N . LEU A 1 117 ? 0.132 -14.797 2.893 1 81.5 117 LEU A N 1
ATOM 945 C CA . LEU A 1 117 ? 0.698 -13.828 1.969 1 81.5 117 LEU A CA 1
ATOM 946 C C . LEU A 1 117 ? 2.02 -13.273 2.498 1 81.5 117 LEU A C 1
ATOM 948 O O . LEU A 1 117 ? 2.914 -12.938 1.719 1 81.5 117 LEU A O 1
ATOM 952 N N . SER A 1 118 ? 2.08 -13.227 3.818 1 78.69 118 SER A N 1
ATOM 953 C CA . SER A 1 118 ? 3.268 -12.672 4.461 1 78.69 118 SER A CA 1
ATOM 954 C C . SER A 1 118 ? 4.492 -13.539 4.203 1 78.69 118 SER A C 1
ATOM 956 O O . SER A 1 118 ? 5.625 -13.117 4.441 1 78.69 118 SER A O 1
ATOM 958 N N . ASN A 1 119 ? 4.285 -14.734 3.654 1 84.38 119 ASN A N 1
ATOM 959 C CA . ASN A 1 119 ? 5.391 -15.641 3.375 1 84.38 119 ASN A CA 1
ATOM 960 C C . ASN A 1 119 ? 6.066 -15.312 2.047 1 84.38 119 ASN A C 1
ATOM 962 O O . ASN A 1 119 ? 7.168 -15.797 1.77 1 84.38 119 ASN A O 1
ATOM 966 N N . ILE A 1 120 ? 5.391 -14.57 1.299 1 87.81 120 ILE A N 1
ATOM 967 C CA . ILE A 1 120 ? 6.035 -14.133 0.065 1 87.81 120 ILE A CA 1
ATOM 968 C C . ILE A 1 120 ? 7.16 -13.148 0.39 1 87.81 120 ILE A C 1
ATOM 970 O O . ILE A 1 120 ? 6.926 -12.117 1.024 1 87.81 120 ILE A O 1
ATOM 974 N N . THR A 1 121 ? 8.328 -13.469 -0.098 1 86.38 121 THR A N 1
ATOM 975 C CA . THR A 1 121 ? 9.508 -12.688 0.246 1 86.38 121 THR A CA 1
ATOM 976 C C . THR A 1 121 ? 9.836 -11.688 -0.857 1 86.38 121 THR A C 1
ATOM 978 O O . THR A 1 121 ? 9.273 -11.758 -1.953 1 86.38 121 THR A O 1
ATOM 981 N N . SER A 1 122 ? 10.766 -10.805 -0.512 1 87.94 122 SER A N 1
ATOM 982 C CA . SER A 1 122 ? 11.234 -9.828 -1.489 1 87.94 122 SER A CA 1
ATOM 983 C C . SER A 1 122 ? 11.938 -10.508 -2.658 1 87.94 122 SER A C 1
ATOM 985 O O . SER A 1 122 ? 11.875 -10.031 -3.793 1 87.94 122 SER A O 1
ATOM 987 N N . VAL A 1 123 ? 12.602 -11.562 -2.346 1 89.5 123 VAL A N 1
ATOM 988 C CA . VAL A 1 123 ? 13.289 -12.312 -3.393 1 89.5 123 VAL A CA 1
ATOM 989 C C . VAL A 1 123 ? 12.266 -12.891 -4.367 1 89.5 123 VAL A C 1
ATOM 991 O O . VAL A 1 123 ? 12.445 -12.805 -5.586 1 89.5 123 VAL A O 1
ATOM 994 N N . GLU A 1 124 ? 11.242 -13.422 -3.828 1 90.12 124 GLU A N 1
ATOM 995 C CA . GLU A 1 124 ? 10.188 -13.984 -4.668 1 90.12 124 GLU A CA 1
ATOM 996 C C . GLU A 1 124 ? 9.508 -12.898 -5.5 1 90.12 124 GLU A C 1
ATOM 998 O O . GLU A 1 124 ? 9.125 -13.141 -6.648 1 90.12 124 GLU A O 1
ATOM 1003 N N . LEU A 1 125 ? 9.352 -11.781 -4.926 1 93.69 125 LEU A N 1
ATOM 1004 C CA . LEU A 1 125 ? 8.789 -10.664 -5.668 1 93.69 125 LEU A CA 1
ATOM 1005 C C . LEU A 1 125 ? 9.688 -10.273 -6.836 1 93.69 125 LEU A C 1
ATOM 1007 O O . LEU A 1 125 ? 9.211 -10.039 -7.945 1 93.69 125 LEU A O 1
ATOM 1011 N N . ALA A 1 126 ? 10.914 -10.195 -6.586 1 90.19 126 ALA A N 1
ATOM 1012 C CA . ALA A 1 126 ? 11.875 -9.875 -7.645 1 90.19 126 ALA A CA 1
ATOM 1013 C C . ALA A 1 126 ? 11.82 -10.914 -8.758 1 90.19 126 ALA A C 1
ATOM 1015 O O . ALA A 1 126 ? 11.867 -10.57 -9.945 1 90.19 126 ALA A O 1
ATOM 1016 N N . ASP A 1 127 ? 11.734 -12.109 -8.359 1 91.75 127 ASP A N 1
ATOM 1017 C CA . ASP A 1 127 ? 11.617 -13.18 -9.336 1 91.75 127 ASP A CA 1
ATOM 1018 C C . ASP A 1 127 ? 10.352 -13.016 -10.18 1 91.75 127 ASP A C 1
ATOM 1020 O O . ASP A 1 127 ? 10.375 -13.242 -11.391 1 91.75 127 ASP A O 1
ATOM 1024 N N . MET A 1 128 ? 9.305 -12.672 -9.531 1 93.81 128 MET A N 1
ATOM 1025 C CA . MET A 1 128 ? 8.055 -12.453 -10.25 1 93.81 128 MET A CA 1
ATOM 1026 C C . MET A 1 128 ? 8.203 -11.352 -11.289 1 93.81 128 MET A C 1
ATOM 1028 O O . MET A 1 128 ? 7.715 -11.477 -12.414 1 93.81 128 MET A O 1
ATOM 1032 N N . PHE A 1 129 ? 8.852 -10.266 -10.914 1 93.31 129 PHE A N 1
ATOM 1033 C CA . PHE A 1 129 ? 9.094 -9.188 -11.867 1 93.31 129 PHE A CA 1
ATOM 1034 C C . PHE A 1 129 ? 9.859 -9.703 -13.078 1 93.31 129 PHE A C 1
ATOM 1036 O O . PHE A 1 129 ? 9.508 -9.406 -14.219 1 93.31 129 PHE A O 1
ATOM 1043 N N . ARG A 1 130 ? 10.844 -10.469 -12.797 1 92.38 130 ARG A N 1
ATOM 1044 C CA . ARG A 1 130 ? 11.656 -11.031 -13.867 1 92.38 130 ARG A CA 1
ATOM 1045 C C . ARG A 1 130 ? 10.828 -11.945 -14.758 1 92.38 130 ARG A C 1
ATOM 1047 O O . ARG A 1 130 ? 10.906 -11.859 -15.992 1 92.38 130 ARG A O 1
ATOM 1054 N N . ASP A 1 131 ? 10.062 -12.789 -14.188 1 93.75 131 ASP A N 1
ATOM 1055 C CA . ASP A 1 131 ? 9.234 -13.727 -14.945 1 93.75 131 ASP A CA 1
ATOM 1056 C C . ASP A 1 131 ? 8.227 -12.984 -15.828 1 93.75 131 ASP A C 1
ATOM 1058 O O . ASP A 1 131 ? 7.984 -13.391 -16.969 1 93.75 131 ASP A O 1
ATOM 1062 N N . ILE A 1 132 ? 7.656 -11.945 -15.289 1 95.06 132 ILE A N 1
ATOM 1063 C CA . ILE A 1 132 ? 6.688 -11.156 -16.031 1 95.06 132 ILE A CA 1
ATOM 1064 C C . ILE A 1 132 ? 7.363 -10.523 -17.25 1 95.06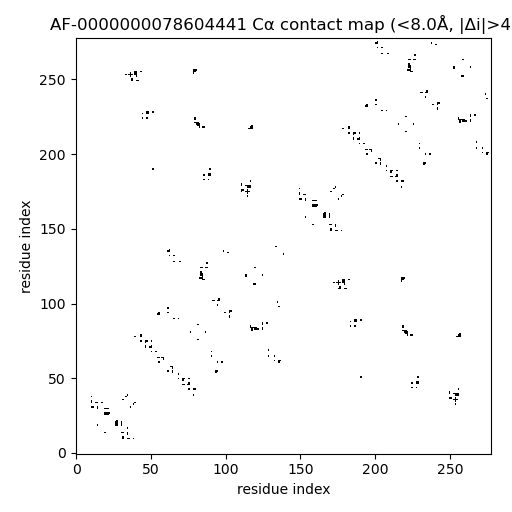 132 ILE A C 1
ATOM 1066 O O . ILE A 1 132 ? 6.828 -10.57 -18.359 1 95.06 132 ILE A O 1
ATOM 1070 N N . MET A 1 133 ? 8.508 -9.977 -17.016 1 92.5 133 MET A N 1
ATOM 1071 C CA . MET A 1 133 ? 9.242 -9.352 -18.109 1 92.5 133 MET A CA 1
ATOM 1072 C C . MET A 1 133 ? 9.602 -10.375 -19.188 1 92.5 133 MET A C 1
ATOM 1074 O O . MET A 1 133 ? 9.5 -10.086 -20.375 1 92.5 133 MET A O 1
ATOM 1078 N N . TYR A 1 134 ? 10 -11.523 -18.719 1 92.12 134 TYR A N 1
ATOM 1079 C CA . TYR A 1 134 ? 10.32 -12.594 -19.672 1 92.12 134 TYR A CA 1
ATOM 1080 C C . TYR A 1 134 ? 9.102 -12.977 -20.484 1 92.12 134 TYR A C 1
ATOM 1082 O O . TYR A 1 134 ? 9.195 -13.141 -21.703 1 92.12 134 TYR A O 1
ATOM 1090 N N . GLU A 1 135 ? 7.977 -13.102 -19.797 1 91.69 135 GLU A N 1
ATOM 1091 C CA . GLU A 1 135 ? 6.734 -13.461 -20.484 1 91.69 135 GLU A CA 1
ATOM 1092 C C . GLU A 1 135 ? 6.32 -12.391 -21.484 1 91.69 135 GLU A C 1
ATOM 1094 O O . GLU A 1 135 ? 5.836 -12.703 -22.578 1 91.69 135 GLU A O 1
ATOM 1099 N N . MET A 1 136 ? 6.48 -11.172 -21.172 1 91.25 136 MET A N 1
ATOM 1100 C CA . MET A 1 136 ? 6.027 -10.07 -22.016 1 91.25 136 MET A CA 1
ATOM 1101 C C . MET A 1 136 ? 6.945 -9.891 -23.219 1 91.25 136 MET A C 1
ATOM 1103 O O . MET A 1 136 ? 6.496 -9.484 -24.281 1 91.25 136 MET A O 1
ATOM 1107 N N . LYS A 1 137 ? 8.156 -10.141 -23.016 1 87.19 137 LYS A N 1
ATOM 1108 C CA . LYS A 1 137 ? 9.109 -10 -24.109 1 87.19 137 LYS A CA 1
ATOM 1109 C C . LYS A 1 137 ? 9.109 -11.234 -25 1 87.19 137 LYS A C 1
ATOM 1111 O O . LYS A 1 137 ? 9.609 -11.188 -26.125 1 87.19 137 LYS A O 1
ATOM 1116 N N . GLY A 1 138 ? 8.422 -12.211 -24.641 1 78.69 138 GLY A N 1
ATOM 1117 C CA . GLY A 1 138 ? 8.375 -13.422 -25.438 1 78.69 138 GLY A CA 1
ATOM 1118 C C . GLY A 1 138 ? 9.648 -14.234 -25.375 1 78.69 138 GLY A C 1
ATOM 1119 O O . GLY A 1 138 ? 10.055 -14.844 -26.359 1 78.69 138 GLY A O 1
ATOM 1120 N N . TRP A 1 139 ? 10.484 -14.008 -24.344 1 59.88 139 TRP A N 1
ATOM 1121 C CA . TRP A 1 139 ? 11.695 -14.805 -24.25 1 59.88 139 TRP A CA 1
ATOM 1122 C C . TRP A 1 139 ? 11.414 -16.156 -23.594 1 59.88 139 TRP A C 1
ATOM 1124 O O . TRP A 1 139 ? 10.477 -16.281 -22.812 1 59.88 139 TRP A O 1
ATOM 1134 N N . MET B 1 1 ? -18.312 -14.438 17.547 1 37.44 1 MET B N 1
ATOM 1135 C CA . MET B 1 1 ? -18.828 -15.805 17.469 1 37.44 1 MET B CA 1
ATOM 1136 C C . MET B 1 1 ? -19.375 -16.094 16.078 1 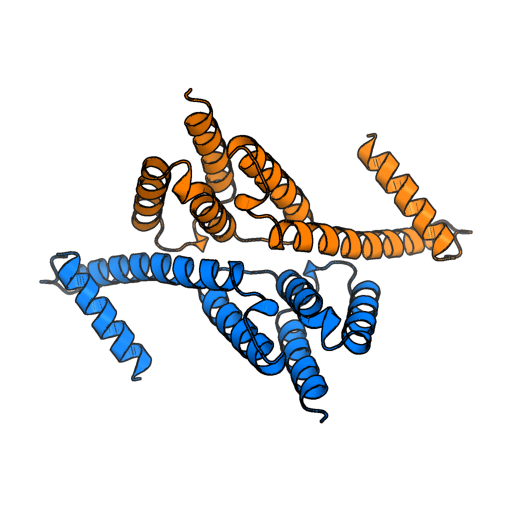37.44 1 MET B C 1
ATOM 1138 O O . MET B 1 1 ? -19 -17.094 15.453 1 37.44 1 MET B O 1
ATOM 1142 N N . TRP B 1 2 ? -20.219 -15.156 15.555 1 36.62 2 TRP B N 1
ATOM 1143 C CA . TRP B 1 2 ? -20.891 -15.375 14.273 1 36.62 2 TRP B CA 1
ATOM 1144 C C . TRP B 1 2 ? -19.891 -15.266 13.117 1 36.62 2 TRP B C 1
ATOM 1146 O O . TRP B 1 2 ? -19.906 -16.094 12.203 1 36.62 2 TRP B O 1
ATOM 1156 N N . LEU B 1 3 ? -19.047 -14.383 13.148 1 35.34 3 LEU B N 1
ATOM 1157 C CA . LEU B 1 3 ? -18.062 -14.219 12.094 1 35.34 3 LEU B CA 1
ATOM 1158 C C . LEU B 1 3 ? -17.125 -15.422 12.031 1 35.34 3 LEU B C 1
ATOM 1160 O O . LEU B 1 3 ? -16.781 -15.898 10.945 1 35.34 3 LEU B O 1
ATOM 1164 N N . GLN B 1 4 ? -16.828 -15.891 13.156 1 40.53 4 GLN B N 1
ATOM 1165 C CA . GLN B 1 4 ? -16.031 -17.109 13.234 1 40.53 4 GLN B CA 1
ATOM 1166 C C . GLN B 1 4 ? -16.797 -18.297 12.656 1 40.53 4 GLN B C 1
ATOM 1168 O O . GLN B 1 4 ? -16.219 -19.141 11.953 1 40.53 4 GLN B O 1
ATOM 1173 N N . GLU B 1 5 ? -18.047 -18.312 12.992 1 45.38 5 GLU B N 1
ATOM 1174 C CA . GLU B 1 5 ? -18.891 -19.406 12.5 1 45.38 5 GLU B CA 1
ATOM 1175 C C . GLU B 1 5 ? -19.031 -19.344 10.977 1 45.38 5 GLU B C 1
ATOM 1177 O O . GLU B 1 5 ? -19 -20.375 10.305 1 45.38 5 GLU B O 1
ATOM 1182 N N . SER B 1 6 ? -19.25 -18.141 10.516 1 45.88 6 SER B N 1
ATOM 1183 C CA . SER B 1 6 ? -19.391 -17.984 9.07 1 45.88 6 SER B CA 1
ATOM 1184 C C . SER B 1 6 ? -18.094 -18.297 8.336 1 45.88 6 SER B C 1
ATOM 1186 O O . SER B 1 6 ? -18.125 -18.953 7.289 1 45.88 6 SER B O 1
ATOM 1188 N N . ILE B 1 7 ? -17.125 -17.984 8.945 1 46.69 7 ILE B N 1
ATOM 1189 C CA . ILE B 1 7 ? -15.82 -18.312 8.383 1 46.69 7 ILE B CA 1
ATOM 1190 C C . ILE B 1 7 ? -15.594 -19.812 8.438 1 46.69 7 ILE B C 1
ATOM 1192 O O . ILE B 1 7 ? -15.102 -20.406 7.473 1 46.69 7 ILE B O 1
ATOM 1196 N N . SER B 1 8 ? -16.125 -20.344 9.609 1 53.22 8 SER B N 1
ATOM 1197 C CA . SER B 1 8 ? -15.953 -21.797 9.75 1 53.22 8 SER B CA 1
ATOM 1198 C C . SER B 1 8 ? -16.75 -22.547 8.695 1 53.22 8 SER B C 1
ATOM 1200 O O . SER B 1 8 ? -16.266 -23.531 8.125 1 53.22 8 SER B O 1
ATOM 1202 N N . LYS B 1 9 ? -17.984 -22.078 8.5 1 54.84 9 LYS B N 1
ATOM 1203 C CA . LYS B 1 9 ? -18.828 -22.703 7.492 1 54.84 9 LYS B CA 1
ATOM 1204 C C . LYS B 1 9 ? -18.234 -22.547 6.098 1 54.84 9 LYS B C 1
ATOM 1206 O O . LYS B 1 9 ? -18.234 -23.484 5.297 1 54.84 9 LYS B O 1
ATOM 1211 N N . GLU B 1 10 ? -17.781 -21.344 5.918 1 51.16 10 GLU B N 1
ATOM 1212 C CA . GLU B 1 10 ? -17.172 -21.109 4.609 1 51.16 10 GLU B CA 1
ATOM 1213 C C . GLU B 1 10 ? -15.891 -21.922 4.434 1 51.16 10 GLU B C 1
ATOM 1215 O O . GLU B 1 10 ? -15.633 -22.453 3.357 1 51.16 10 GLU B O 1
ATOM 1220 N N . ILE B 1 11 ? -15.281 -22.094 5.504 1 55.81 11 ILE B N 1
ATOM 1221 C CA . ILE B 1 11 ? -14.055 -22.891 5.48 1 55.81 11 ILE B CA 1
ATOM 1222 C C . ILE B 1 11 ? -14.398 -24.359 5.234 1 55.81 11 ILE B C 1
ATOM 1224 O O . ILE B 1 11 ? -13.758 -25.031 4.418 1 55.81 11 ILE B O 1
ATOM 1228 N N . ASN B 1 12 ? -15.453 -24.766 5.953 1 59.03 12 ASN B N 1
ATOM 1229 C CA . ASN B 1 12 ? -15.859 -26.156 5.777 1 59.03 12 ASN B CA 1
ATOM 1230 C C . ASN B 1 12 ? -16.359 -26.422 4.363 1 59.03 12 ASN B C 1
ATOM 1232 O O . ASN B 1 12 ? -16.094 -27.469 3.783 1 59.03 12 ASN B O 1
ATOM 1236 N N . ARG B 1 13 ? -17.047 -25.453 3.869 1 58.25 13 ARG B N 1
ATOM 1237 C CA . ARG B 1 13 ? -17.5 -25.578 2.49 1 58.25 13 ARG B CA 1
ATOM 1238 C C . ARG B 1 13 ? -16.328 -25.641 1.524 1 58.25 13 ARG B C 1
ATOM 1240 O O . ARG B 1 13 ? -16.328 -26.438 0.58 1 58.25 13 ARG B O 1
ATOM 1247 N N . MET B 1 14 ? -15.406 -24.938 1.851 1 58 14 MET B N 1
ATOM 1248 C CA . MET B 1 14 ? -14.227 -24.938 0.984 1 58 14 MET B CA 1
ATOM 1249 C C . MET B 1 14 ? -13.477 -26.25 1.078 1 58 14 MET B C 1
ATOM 1251 O O . MET B 1 14 ? -12.977 -26.766 0.073 1 58 14 MET B O 1
ATOM 1255 N N . ILE B 1 15 ? -13.508 -26.797 2.252 1 61.03 15 ILE B N 1
ATOM 1256 C CA . ILE B 1 15 ? -12.867 -28.094 2.449 1 61.03 15 ILE B CA 1
ATOM 1257 C C . ILE B 1 15 ? -13.594 -29.172 1.635 1 61.03 15 ILE B C 1
ATOM 1259 O O . ILE B 1 15 ? -12.961 -29.984 0.974 1 61.03 15 ILE B O 1
ATOM 1263 N N . GLN B 1 16 ? -14.859 -29.109 1.669 1 62.66 16 GLN B N 1
ATOM 1264 C CA . GLN B 1 16 ? -15.68 -30.094 0.952 1 62.66 16 GLN B CA 1
ATOM 1265 C C . GLN B 1 16 ? -15.508 -29.938 -0.558 1 62.66 16 GLN B C 1
ATOM 1267 O O . GLN B 1 16 ? -15.367 -30.938 -1.273 1 62.66 16 GLN B O 1
ATOM 1272 N N . ILE B 1 17 ? -15.43 -28.734 -0.903 1 58.5 17 ILE B N 1
ATOM 1273 C CA . ILE B 1 17 ? -15.305 -28.469 -2.332 1 58.5 17 ILE B CA 1
ATOM 1274 C C . ILE B 1 17 ? -13.922 -28.891 -2.818 1 58.5 17 ILE B C 1
ATOM 1276 O O . ILE B 1 17 ? -13.781 -29.422 -3.92 1 58.5 17 ILE B O 1
ATOM 1280 N N . ALA B 1 18 ? -13.008 -28.609 -1.983 1 61.09 18 ALA B N 1
ATOM 1281 C CA . ALA B 1 18 ? -11.625 -28.938 -2.346 1 61.09 18 ALA B CA 1
ATOM 1282 C C . ALA B 1 18 ? -11.391 -30.438 -2.357 1 61.09 18 ALA B C 1
ATOM 1284 O O . ALA B 1 18 ? -10.383 -30.922 -2.885 1 61.09 18 ALA B O 1
ATOM 1285 N N . GLY B 1 19 ? -12.438 -31.203 -1.793 1 64.38 19 GLY B N 1
ATOM 1286 C CA . GLY B 1 19 ? -12.391 -32.656 -1.862 1 64.38 19 GLY B CA 1
ATOM 1287 C C . GLY B 1 19 ? -11.391 -33.281 -0.896 1 64.38 19 GLY B C 1
ATOM 1288 O O . GLY B 1 19 ? -10.859 -34.344 -1.147 1 64.38 19 GLY B O 1
ATOM 1289 N N . TYR B 1 20 ? -11.016 -32.531 0.066 1 64.75 20 TYR B N 1
ATOM 1290 C CA . TYR B 1 20 ? -10.07 -33.125 1.02 1 64.75 20 TYR B CA 1
ATOM 1291 C C . TYR B 1 20 ? -10.703 -34.25 1.801 1 64.75 20 TYR B C 1
ATOM 1293 O O . TYR B 1 20 ? -11.906 -34.219 2.092 1 64.75 20 TYR B O 1
ATOM 1301 N N . ARG B 1 21 ? -9.93 -35.406 1.893 1 65.94 21 ARG B N 1
ATOM 1302 C CA . ARG B 1 21 ? -10.367 -36.5 2.773 1 65.94 21 ARG B CA 1
ATOM 1303 C C . ARG B 1 21 ? -10.375 -36.031 4.23 1 65.94 21 ARG B C 1
ATOM 1305 O O . ARG B 1 21 ? -9.414 -35.438 4.695 1 65.94 21 ARG B O 1
ATOM 1312 N N . CYS B 1 22 ? -11.5 -36 4.926 1 63.53 22 CYS B N 1
ATOM 1313 C CA . CYS B 1 22 ? -11.594 -35.562 6.312 1 63.53 22 CYS B CA 1
ATOM 1314 C C . CYS B 1 22 ? -12.086 -36.688 7.215 1 63.53 22 CYS B C 1
ATOM 1316 O O . CYS B 1 22 ? -12.852 -36.438 8.148 1 63.53 22 CYS B O 1
ATOM 1318 N N . ASN B 1 23 ? -11.641 -37.875 6.852 1 65.25 23 ASN B N 1
ATOM 1319 C CA . ASN B 1 23 ? -12.109 -39.031 7.621 1 65.25 23 ASN B CA 1
ATOM 1320 C C . ASN B 1 23 ? -11.477 -39.062 9.008 1 65.25 23 ASN B C 1
ATOM 1322 O O . ASN B 1 23 ? -12.07 -39.594 9.945 1 65.25 23 ASN B O 1
ATOM 1326 N N . PHE B 1 24 ? -10.227 -38.594 9.164 1 66 24 PHE B N 1
ATOM 1327 C CA . PHE B 1 24 ? -9.516 -38.531 10.438 1 66 24 PHE B CA 1
ATOM 1328 C C . PHE B 1 24 ? -9.219 -37.094 10.844 1 66 24 PHE B C 1
ATOM 1330 O O . PHE B 1 24 ? -9.219 -36.188 10 1 66 24 PHE B O 1
ATOM 1337 N N . ALA B 1 25 ? -9.109 -36.875 12.148 1 62.56 25 ALA B N 1
ATOM 1338 C CA . ALA B 1 25 ? -8.898 -35.562 12.719 1 62.56 25 ALA B CA 1
ATOM 1339 C C . ALA B 1 25 ? -7.703 -34.875 12.07 1 62.56 25 ALA B C 1
ATOM 1341 O O . ALA B 1 25 ? -7.754 -33.656 11.781 1 62.56 25 ALA B O 1
ATOM 1342 N N . ASP B 1 26 ? -6.66 -35.594 11.898 1 61.84 26 ASP B N 1
ATOM 1343 C CA . ASP B 1 26 ? -5.445 -35.031 11.312 1 61.84 26 ASP B CA 1
ATOM 1344 C C . ASP B 1 26 ? -5.695 -34.562 9.883 1 61.84 26 ASP B C 1
ATOM 1346 O O . ASP B 1 26 ? -5.168 -33.531 9.453 1 61.84 26 ASP B O 1
ATOM 1350 N N . GLU B 1 27 ? -6.59 -35.406 9.195 1 63.28 27 GLU B N 1
ATOM 1351 C CA . GLU B 1 27 ? -6.93 -35.031 7.82 1 63.28 27 GLU B CA 1
ATOM 1352 C C . GLU B 1 27 ? -7.754 -33.75 7.773 1 63.28 27 GLU B C 1
ATOM 1354 O O . GLU B 1 27 ? -7.559 -32.906 6.891 1 63.28 27 GLU B O 1
ATOM 1359 N N . TYR B 1 28 ? -8.602 -33.688 8.758 1 59.78 28 TYR B N 1
ATOM 1360 C CA . TYR B 1 28 ? -9.422 -32.5 8.82 1 59.78 28 TYR B CA 1
ATOM 1361 C C . TYR B 1 28 ? -8.57 -31.266 9.117 1 59.78 28 TYR B C 1
ATOM 1363 O O . TYR B 1 28 ? -8.734 -30.219 8.492 1 59.78 28 TYR B O 1
ATOM 1371 N N . VAL B 1 29 ? -7.695 -31.422 10.07 1 59.38 29 VAL B N 1
ATOM 1372 C CA . VAL B 1 29 ? -6.816 -30.312 10.422 1 59.38 29 VAL B CA 1
ATOM 1373 C C . VAL B 1 29 ? -5.969 -29.922 9.219 1 59.38 29 VAL B C 1
ATOM 1375 O O . VAL B 1 29 ? -5.758 -28.734 8.969 1 59.38 29 VAL B O 1
ATOM 1378 N N . PHE B 1 30 ? -5.527 -30.875 8.547 1 62.28 30 PHE B N 1
ATOM 1379 C CA . PHE B 1 30 ? -4.75 -30.625 7.34 1 62.28 30 PHE B CA 1
ATOM 1380 C C . PHE B 1 30 ? -5.586 -29.891 6.301 1 62.28 30 PHE B C 1
ATOM 1382 O O . PHE B 1 30 ? -5.145 -28.891 5.73 1 62.28 30 PHE B O 1
ATOM 1389 N N . ALA B 1 31 ? -6.738 -30.422 6.098 1 60.47 31 ALA B N 1
ATOM 1390 C CA . ALA B 1 31 ? -7.652 -29.797 5.148 1 60.47 31 ALA B CA 1
ATOM 1391 C C . ALA B 1 31 ? -8.016 -28.375 5.59 1 60.47 31 ALA B C 1
ATOM 1393 O O . ALA B 1 31 ? -8.07 -27.469 4.766 1 60.47 31 ALA B O 1
ATOM 1394 N N . LEU B 1 32 ? -8.234 -28.266 6.805 1 57.91 32 LEU B N 1
ATOM 1395 C CA . LEU B 1 32 ? -8.57 -26.969 7.383 1 57.91 32 LEU B CA 1
ATOM 1396 C C . LEU B 1 32 ? -7.441 -25.969 7.18 1 57.91 32 LEU B C 1
ATOM 1398 O O . LEU B 1 32 ? -7.68 -24.828 6.793 1 57.91 32 LEU B O 1
ATOM 1402 N N . LYS B 1 33 ? -6.332 -26.484 7.477 1 57.66 33 LYS B N 1
ATOM 1403 C CA . LYS B 1 33 ? -5.168 -25.625 7.301 1 57.66 33 LYS B CA 1
ATOM 1404 C C . LYS B 1 33 ? -5.023 -25.188 5.848 1 57.66 33 LYS B C 1
ATOM 1406 O O . LYS B 1 33 ? -4.723 -24.016 5.578 1 57.66 33 LYS B O 1
ATOM 1411 N N . LYS B 1 34 ? -5.246 -26.094 5.031 1 59.91 34 LYS B N 1
ATOM 1412 C CA . LYS B 1 34 ? -5.129 -25.797 3.609 1 59.91 34 LYS B CA 1
ATOM 1413 C C . LYS B 1 34 ? -6.188 -24.781 3.174 1 59.91 34 LYS B C 1
ATOM 1415 O O . LYS B 1 34 ? -5.891 -23.844 2.422 1 59.91 34 LYS B O 1
ATOM 1420 N N . VAL B 1 35 ? -7.375 -25.062 3.668 1 57.12 35 VAL B N 1
ATOM 1421 C CA . VAL B 1 35 ? -8.484 -24.188 3.305 1 57.12 35 VAL B CA 1
ATOM 1422 C C . VAL B 1 35 ? -8.297 -22.812 3.945 1 57.12 35 VAL B C 1
ATOM 1424 O O . VAL B 1 35 ? -8.516 -21.781 3.301 1 57.12 35 VAL B O 1
ATOM 1427 N N . LEU B 1 36 ? -7.875 -22.969 5.137 1 58.16 36 LEU B N 1
ATOM 1428 C CA . LEU B 1 36 ? -7.672 -21.703 5.848 1 58.16 36 LEU B CA 1
ATOM 1429 C C . LEU B 1 36 ? -6.559 -20.891 5.195 1 58.16 36 LEU B C 1
ATOM 1431 O O . LEU B 1 36 ? -6.68 -19.672 5.059 1 58.16 36 LEU B O 1
ATOM 1435 N N . ASN B 1 37 ? -5.605 -21.703 4.844 1 58.91 37 ASN B N 1
ATOM 1436 C CA . ASN B 1 37 ? -4.5 -21.016 4.184 1 58.91 37 ASN B CA 1
ATOM 1437 C C . ASN B 1 37 ? -4.934 -20.406 2.855 1 58.91 37 ASN B C 1
ATOM 1439 O O . ASN B 1 37 ? -4.582 -19.266 2.549 1 58.91 37 ASN B O 1
ATOM 1443 N N . ALA B 1 38 ? -5.594 -21.312 2.15 1 60.09 38 ALA B N 1
ATOM 1444 C CA . ALA B 1 38 ? -6.113 -20.828 0.878 1 60.09 38 ALA B CA 1
ATOM 1445 C C . ALA B 1 38 ? -7.105 -19.688 1.096 1 60.09 38 ALA B C 1
ATOM 1447 O O . ALA B 1 38 ? -7.117 -18.703 0.34 1 60.09 38 ALA B O 1
ATOM 1448 N N . THR B 1 39 ? -7.801 -19.906 2.098 1 62.72 39 THR B N 1
ATOM 1449 C CA . THR B 1 39 ? -8.773 -18.891 2.434 1 62.72 39 THR B CA 1
ATOM 1450 C C . THR B 1 39 ? -8.078 -17.594 2.863 1 62.72 39 THR B C 1
ATOM 1452 O O . THR B 1 39 ? -8.516 -16.5 2.508 1 62.72 39 THR B O 1
ATOM 1455 N N . ASP B 1 40 ? -6.996 -17.859 3.447 1 73.56 40 ASP B N 1
ATOM 1456 C CA . ASP B 1 40 ? -6.27 -16.688 3.922 1 73.56 40 ASP B CA 1
ATOM 1457 C C . ASP B 1 40 ? -5.688 -15.891 2.756 1 73.56 40 ASP B C 1
ATOM 1459 O O . ASP B 1 40 ? -5.793 -14.664 2.719 1 73.56 40 ASP B O 1
ATOM 1463 N N . TYR B 1 41 ? -5.227 -16.672 1.802 1 78.19 41 TYR B N 1
ATOM 1464 C CA . TYR B 1 41 ? -4.68 -16 0.628 1 78.19 41 TYR B CA 1
ATOM 1465 C C . TYR B 1 41 ? -5.773 -15.281 -0.143 1 78.19 41 TYR B C 1
ATOM 1467 O O . TYR B 1 41 ? -5.598 -14.125 -0.545 1 78.19 41 TYR B O 1
ATOM 1475 N N . TYR B 1 42 ? -6.84 -15.953 -0.32 1 80 42 TYR B N 1
ATOM 1476 C CA . TYR B 1 42 ? -7.93 -15.375 -1.098 1 80 42 TYR B CA 1
ATOM 1477 C C . TYR B 1 42 ? -8.484 -14.125 -0.417 1 80 42 TYR B C 1
ATOM 1479 O O . TYR B 1 42 ? -8.75 -13.117 -1.075 1 80 42 TYR B O 1
ATOM 1487 N N . LEU B 1 43 ? -8.672 -14.273 0.848 1 83.25 43 LEU B N 1
ATOM 1488 C CA . LEU B 1 43 ? -9.195 -13.125 1.583 1 83.25 43 LEU B CA 1
ATOM 1489 C C . LEU B 1 43 ? -8.188 -11.977 1.595 1 83.25 43 LEU B C 1
ATOM 1491 O O . LEU B 1 43 ? -8.562 -10.812 1.451 1 83.25 43 LEU B O 1
ATOM 1495 N N . ALA B 1 44 ? -6.953 -12.328 1.731 1 88 44 ALA B N 1
ATOM 1496 C CA . ALA B 1 44 ? -5.906 -11.312 1.664 1 88 44 ALA B CA 1
ATOM 1497 C C . ALA B 1 44 ? -5.93 -10.586 0.32 1 88 44 ALA B C 1
ATOM 1499 O O . ALA B 1 44 ? -5.91 -9.352 0.27 1 88 44 ALA B O 1
ATOM 1500 N N . ARG B 1 45 ? -5.988 -11.398 -0.682 1 89.56 45 ARG B N 1
ATOM 1501 C CA . ARG B 1 45 ? -6.012 -10.836 -2.027 1 89.56 45 ARG B CA 1
ATOM 1502 C C . ARG B 1 45 ? -7.223 -9.93 -2.219 1 89.56 45 ARG B C 1
ATOM 1504 O O . ARG B 1 45 ? -7.094 -8.812 -2.727 1 89.56 45 ARG B O 1
ATOM 1511 N N . LYS B 1 46 ? -8.352 -10.383 -1.837 1 89.81 46 LYS B N 1
ATOM 1512 C CA . LYS B 1 46 ? -9.586 -9.609 -1.975 1 89.81 46 LYS B CA 1
ATOM 1513 C C . LYS B 1 46 ? -9.477 -8.273 -1.246 1 89.81 46 LYS B C 1
ATOM 1515 O O . LYS B 1 46 ? -9.812 -7.223 -1.805 1 89.81 46 LYS B O 1
ATOM 1520 N N . ASN B 1 47 ? -9.016 -8.297 -0.071 1 91.69 47 ASN B N 1
ATOM 1521 C CA . ASN B 1 47 ? -8.938 -7.078 0.731 1 91.69 47 ASN B CA 1
ATOM 1522 C C . ASN B 1 47 ? -7.852 -6.137 0.211 1 91.69 47 ASN B C 1
ATOM 1524 O O . ASN B 1 47 ? -8.031 -4.918 0.218 1 91.69 47 ASN B O 1
ATOM 1528 N N . ILE B 1 48 ? -6.742 -6.695 -0.226 1 95.19 48 ILE B N 1
ATOM 1529 C CA . ILE B 1 48 ? -5.668 -5.887 -0.795 1 95.19 48 ILE B CA 1
ATOM 1530 C C . ILE B 1 48 ? -6.176 -5.16 -2.039 1 95.19 48 ILE B C 1
ATOM 1532 O O . ILE B 1 48 ? -5.941 -3.961 -2.205 1 95.19 48 ILE B O 1
ATOM 1536 N N . LEU B 1 49 ? -6.879 -5.832 -2.861 1 95.62 49 LEU B N 1
ATOM 1537 C CA . LEU B 1 49 ? -7.375 -5.227 -4.094 1 95.62 49 LEU B CA 1
ATOM 1538 C C . LEU B 1 49 ? -8.461 -4.191 -3.793 1 95.62 49 LEU B C 1
ATOM 1540 O O . LEU B 1 49 ? -8.555 -3.174 -4.48 1 95.62 49 LEU B O 1
ATOM 1544 N N . ALA B 1 50 ? -9.25 -4.441 -2.811 1 95.31 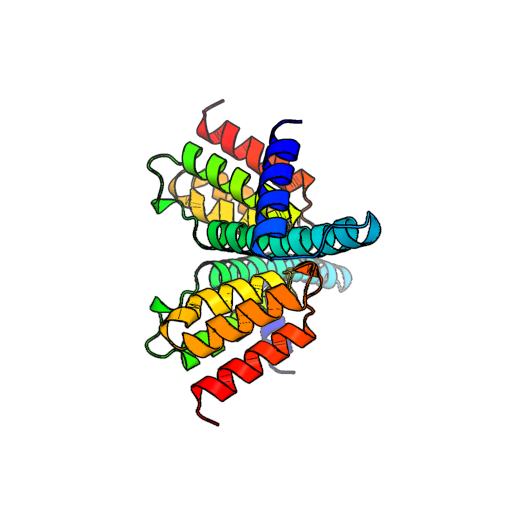50 ALA B N 1
ATOM 1545 C CA . ALA B 1 50 ? -10.234 -3.453 -2.381 1 95.31 50 ALA B CA 1
ATOM 1546 C C . ALA B 1 50 ? -9.555 -2.178 -1.891 1 95.31 50 ALA B C 1
ATOM 1548 O O . ALA B 1 50 ? -9.953 -1.071 -2.254 1 95.31 50 ALA B O 1
ATOM 1549 N N . LEU B 1 51 ? -8.508 -2.35 -1.136 1 97 51 LEU B N 1
ATOM 1550 C CA . LEU B 1 51 ? -7.766 -1.2 -0.63 1 97 51 LEU B CA 1
ATOM 1551 C C . LEU B 1 51 ? -7.082 -0.452 -1.77 1 97 51 LEU B C 1
ATOM 1553 O O . LEU B 1 51 ? -7.09 0.78 -1.801 1 97 51 LEU B O 1
ATOM 1557 N N . TRP B 1 52 ? -6.543 -1.216 -2.654 1 96.31 52 TRP B N 1
ATOM 1558 C CA . TRP B 1 52 ? -5.824 -0.649 -3.793 1 96.31 52 TRP B CA 1
ATOM 1559 C C . TRP B 1 52 ? -6.777 0.121 -4.703 1 96.31 52 TRP B C 1
ATOM 1561 O O . TRP B 1 52 ? -6.379 1.1 -5.34 1 96.31 52 TRP B O 1
ATOM 1571 N N . GLY B 1 53 ? -7.938 -0.262 -4.73 1 96.25 53 GLY B N 1
ATOM 1572 C CA . GLY B 1 53 ? -8.875 0.28 -5.703 1 96.25 53 GLY B CA 1
ATOM 1573 C C . GLY B 1 53 ? -9.75 1.378 -5.133 1 96.25 53 GLY B C 1
ATOM 1574 O O . GLY B 1 53 ? -10.391 2.123 -5.883 1 96.25 53 GLY B O 1
ATOM 1575 N N . ILE B 1 54 ? -9.82 1.52 -3.826 1 96.94 54 ILE B N 1
ATOM 1576 C CA . ILE B 1 54 ? -10.773 2.443 -3.215 1 96.94 54 ILE B CA 1
ATOM 1577 C C . ILE B 1 54 ? -10.297 3.881 -3.422 1 96.94 54 ILE B C 1
ATOM 1579 O O . ILE B 1 54 ? -9.109 4.18 -3.27 1 96.94 54 ILE B O 1
ATOM 1583 N N . ARG B 1 55 ? -11.188 4.742 -3.857 1 97.31 55 ARG B N 1
ATOM 1584 C CA . ARG B 1 55 ? -10.922 6.16 -4.086 1 97.31 55 ARG B CA 1
ATOM 1585 C C . ARG B 1 55 ? -12.039 7.027 -3.512 1 97.31 55 ARG B C 1
ATOM 1587 O O . ARG B 1 55 ? -13.195 6.598 -3.447 1 97.31 55 ARG B O 1
ATOM 1594 N N . ARG B 1 56 ? -11.609 8.25 -3.209 1 97.69 56 ARG B N 1
ATOM 1595 C CA . ARG B 1 56 ? -12.57 9.211 -2.686 1 97.69 56 ARG B CA 1
ATOM 1596 C C . ARG B 1 56 ? -13.672 9.5 -3.701 1 97.69 56 ARG B C 1
ATOM 1598 O O . ARG B 1 56 ? -14.828 9.695 -3.33 1 97.69 56 ARG B O 1
ATOM 1605 N N . SER B 1 57 ? -13.375 9.469 -4.926 1 96.06 57 SER B N 1
ATOM 1606 C CA . SER B 1 57 ? -14.281 9.844 -6.004 1 96.06 57 SER B CA 1
ATOM 1607 C C . SER B 1 57 ? -15.43 8.844 -6.121 1 96.06 57 SER B C 1
ATOM 1609 O O . SER B 1 57 ? -16.438 9.125 -6.766 1 96.06 57 SER B O 1
ATOM 1611 N N . GLN B 1 58 ? -15.344 7.695 -5.543 1 96.25 58 GLN B N 1
ATOM 1612 C CA . GLN B 1 58 ? -16.359 6.656 -5.613 1 96.25 58 GLN B CA 1
ATOM 1613 C C . GLN B 1 58 ? -17.484 6.922 -4.609 1 96.25 58 GLN B C 1
ATOM 1615 O O . GLN B 1 58 ? -18.484 6.211 -4.594 1 96.25 58 GLN B O 1
ATOM 1620 N N . PHE B 1 59 ? -17.297 7.977 -3.787 1 96.62 59 PHE B N 1
ATOM 1621 C CA . PHE B 1 59 ? -18.234 8.211 -2.695 1 96.62 59 PHE B CA 1
ATOM 1622 C C . PHE B 1 59 ? -18.844 9.602 -2.799 1 96.62 59 PHE B C 1
ATOM 1624 O O . PHE B 1 59 ? -18.188 10.555 -3.211 1 96.62 59 PHE B O 1
ATOM 1631 N N . SER B 1 60 ? -20.047 9.719 -2.412 1 95.44 60 SER B N 1
ATOM 1632 C CA . SER B 1 60 ? -20.75 11 -2.426 1 95.44 60 SER B CA 1
ATOM 1633 C C . SER B 1 60 ? -20.297 11.883 -1.267 1 95.44 60 SER B C 1
ATOM 1635 O O . SER B 1 60 ? -20.266 13.109 -1.391 1 95.44 60 SER B O 1
ATOM 1637 N N . SER B 1 61 ? -19.969 11.219 -0.149 1 95 61 SER B N 1
ATOM 1638 C CA . SER B 1 61 ? -19.531 11.984 1.018 1 95 61 SER B CA 1
ATOM 1639 C C . SER B 1 61 ? -18.156 11.547 1.483 1 95 61 SER B C 1
ATOM 1641 O O . SER B 1 61 ? -17.812 10.367 1.396 1 95 61 SER B O 1
ATOM 1643 N N . ALA B 1 62 ? -17.453 12.484 2.02 1 94.5 62 ALA B N 1
ATOM 1644 C CA . ALA B 1 62 ? -16.109 12.211 2.521 1 94.5 62 ALA B CA 1
ATOM 1645 C C . ALA B 1 62 ? -16.156 11.297 3.738 1 94.5 62 ALA B C 1
ATOM 1647 O O . ALA B 1 62 ? -15.289 10.43 3.904 1 94.5 62 ALA B O 1
ATOM 1648 N N . ILE B 1 63 ? -17.172 11.484 4.551 1 94.56 63 ILE B N 1
ATOM 1649 C CA . ILE B 1 63 ? -17.281 10.68 5.762 1 94.56 63 ILE B CA 1
ATOM 1650 C C . ILE B 1 63 ? -17.484 9.211 5.387 1 94.56 63 ILE B C 1
ATOM 1652 O O . ILE B 1 63 ? -16.891 8.32 6 1 94.56 63 ILE B O 1
ATOM 1656 N N . GLU B 1 64 ? -18.312 8.953 4.391 1 95.38 64 GLU B N 1
ATOM 1657 C CA . GLU B 1 64 ? -18.516 7.586 3.922 1 95.38 64 GLU B CA 1
ATOM 1658 C C . GLU B 1 64 ? -17.219 6.98 3.385 1 95.38 64 GLU B C 1
ATOM 1660 O O . GLU B 1 64 ? -16.922 5.812 3.633 1 95.38 64 GLU B O 1
ATOM 1665 N N . PHE B 1 65 ? -16.531 7.777 2.656 1 97.31 65 PHE B N 1
ATOM 1666 C CA . PHE B 1 65 ? -15.258 7.316 2.113 1 97.31 65 PHE B CA 1
ATOM 1667 C C . PHE B 1 65 ? -14.297 6.945 3.234 1 97.31 65 PHE B C 1
ATOM 1669 O O . PHE B 1 65 ? -13.703 5.867 3.219 1 97.31 65 PHE B O 1
ATOM 1676 N N . VAL B 1 66 ? -14.125 7.824 4.223 1 96.56 66 VAL B N 1
ATOM 1677 C CA . VAL B 1 66 ? -13.156 7.609 5.301 1 96.56 66 VAL B CA 1
ATOM 1678 C C . VAL B 1 66 ? -13.531 6.348 6.078 1 96.56 66 VAL B C 1
ATOM 1680 O O . VAL B 1 66 ? -12.664 5.547 6.426 1 96.56 66 VAL B O 1
ATOM 1683 N N . MET B 1 67 ? -14.766 6.152 6.301 1 95.12 67 MET B N 1
ATOM 1684 C CA . MET B 1 67 ? -15.227 4.957 7.008 1 95.12 67 MET B CA 1
ATOM 1685 C C . MET B 1 67 ? -14.945 3.701 6.195 1 95.12 67 MET B C 1
ATOM 1687 O O . MET B 1 67 ? -14.445 2.709 6.73 1 95.12 67 MET B O 1
ATOM 1691 N N . ALA B 1 68 ? -15.289 3.752 4.941 1 95.19 68 ALA B N 1
ATOM 1692 C CA . ALA B 1 68 ? -15.031 2.609 4.066 1 95.19 68 ALA B CA 1
ATOM 1693 C C . ALA B 1 68 ? -13.539 2.314 3.971 1 95.19 68 ALA B C 1
ATOM 1695 O O . ALA B 1 68 ? -13.125 1.155 4.031 1 95.19 68 ALA B O 1
ATOM 1696 N N . PHE B 1 69 ? -12.773 3.4 3.816 1 97.31 69 PHE B N 1
ATOM 1697 C CA . PHE B 1 69 ? -11.32 3.277 3.727 1 97.31 69 PHE B CA 1
ATOM 1698 C C . PHE B 1 69 ? -10.75 2.639 4.988 1 97.31 69 PHE B C 1
ATOM 1700 O O . PHE B 1 69 ? -9.938 1.721 4.91 1 97.31 69 PHE B O 1
ATOM 1707 N N . SER B 1 70 ? -11.133 3.135 6.125 1 94.38 70 SER B N 1
ATOM 1708 C CA . SER B 1 70 ? -10.688 2.59 7.406 1 94.38 70 SER B CA 1
ATOM 1709 C C . SER B 1 70 ? -11.062 1.117 7.539 1 94.38 70 SER B C 1
ATOM 1711 O O . SER B 1 70 ? -10.258 0.309 8.008 1 94.38 70 SER B O 1
ATOM 1713 N N . ASN B 1 71 ? -12.219 0.774 7.125 1 92.19 71 ASN B N 1
ATOM 1714 C CA . ASN B 1 71 ? -12.695 -0.604 7.203 1 92.19 71 ASN B CA 1
ATOM 1715 C C . ASN B 1 71 ? -11.867 -1.531 6.32 1 92.19 71 ASN B C 1
ATOM 1717 O O . ASN B 1 71 ? -11.445 -2.602 6.762 1 92.19 71 ASN B O 1
ATOM 1721 N N . VAL B 1 72 ? -11.688 -1.096 5.117 1 94.25 72 VAL B N 1
ATOM 1722 C CA . VAL B 1 72 ? -10.938 -1.936 4.191 1 94.25 72 VAL B CA 1
ATOM 1723 C C . VAL B 1 72 ? -9.492 -2.053 4.66 1 94.25 72 VAL B C 1
ATOM 1725 O O . VAL B 1 72 ? -8.883 -3.121 4.559 1 94.25 72 VAL B O 1
ATOM 1728 N N . HIS B 1 73 ? -8.922 -0.971 5.145 1 95.31 73 HIS B N 1
ATOM 1729 C CA . HIS B 1 73 ? -7.578 -1.03 5.703 1 95.31 73 HIS B CA 1
ATOM 1730 C C . HIS B 1 73 ? -7.504 -2.02 6.863 1 95.31 73 HIS B C 1
ATOM 1732 O O . HIS B 1 73 ? -6.586 -2.838 6.926 1 95.31 73 HIS B O 1
ATOM 1738 N N . THR B 1 74 ? -8.414 -1.966 7.809 1 90.75 74 THR B N 1
ATOM 1739 C CA . THR B 1 74 ? -8.438 -2.84 8.977 1 90.75 74 THR B CA 1
ATOM 1740 C C . THR B 1 74 ? -8.516 -4.305 8.555 1 90.75 74 THR B C 1
ATOM 1742 O O . THR B 1 74 ? -7.793 -5.148 9.094 1 90.75 74 THR B O 1
ATOM 1745 N N . LYS B 1 75 ? -9.281 -4.586 7.613 1 88.81 75 LYS B N 1
ATOM 1746 C CA . LYS B 1 75 ? -9.398 -5.953 7.109 1 88.81 75 LYS B CA 1
ATOM 1747 C C . LYS B 1 75 ? -8.109 -6.41 6.449 1 88.81 75 LYS B C 1
ATOM 1749 O O . LYS B 1 75 ? -7.668 -7.547 6.645 1 88.81 75 LYS B O 1
ATOM 1754 N N . THR B 1 76 ? -7.555 -5.508 5.66 1 91.94 76 THR B N 1
ATOM 1755 C CA . THR B 1 76 ? -6.32 -5.844 4.957 1 91.94 76 THR B CA 1
ATOM 1756 C C . THR B 1 76 ? -5.18 -6.082 5.945 1 91.94 76 THR B C 1
ATOM 1758 O O . THR B 1 76 ? -4.379 -7 5.766 1 91.94 76 THR B O 1
ATOM 1761 N N . ALA B 1 77 ? -5.172 -5.277 6.988 1 87.38 77 ALA B N 1
ATOM 1762 C CA . ALA B 1 77 ? -4.09 -5.305 7.969 1 87.38 77 ALA B CA 1
ATOM 1763 C C . ALA B 1 77 ? -4.055 -6.637 8.711 1 87.38 77 ALA B C 1
ATOM 1765 O O . ALA B 1 77 ? -3.049 -6.984 9.336 1 87.38 77 ALA B O 1
ATOM 1766 N N . LYS B 1 78 ? -5.066 -7.398 8.633 1 83.69 78 LYS B N 1
ATOM 1767 C CA . LYS B 1 78 ? -5.109 -8.719 9.258 1 83.69 78 LYS B CA 1
ATOM 1768 C C . LYS B 1 78 ? -4.211 -9.703 8.508 1 83.69 78 LYS B C 1
ATOM 1770 O O . LYS B 1 78 ? -3.775 -10.703 9.078 1 83.69 78 LYS B O 1
ATOM 1775 N N . TYR B 1 79 ? -3.965 -9.367 7.262 1 81.25 79 TYR B N 1
ATOM 1776 C CA . TYR B 1 79 ? -3.293 -10.352 6.418 1 81.25 79 TYR B CA 1
ATOM 1777 C C . TYR B 1 79 ? -1.924 -9.844 5.98 1 81.25 79 TYR B C 1
ATOM 1779 O O . TYR B 1 79 ? -1.047 -10.633 5.625 1 81.25 79 TYR B O 1
ATOM 1787 N N . CYS B 1 80 ? -1.849 -8.562 5.895 1 83.06 80 CYS B N 1
ATOM 1788 C CA . CYS B 1 80 ? -0.636 -7.965 5.352 1 83.06 80 CYS B CA 1
ATOM 1789 C C . CYS B 1 80 ? -0.262 -6.703 6.121 1 83.06 80 CYS B C 1
ATOM 1791 O O . CYS B 1 80 ? -1.123 -5.871 6.414 1 83.06 80 CYS B O 1
ATOM 1793 N N . SER B 1 81 ? 1.033 -6.695 6.445 1 83.44 81 SER B N 1
ATOM 1794 C CA . SER B 1 81 ? 1.504 -5.496 7.129 1 83.44 81 SER B CA 1
ATOM 1795 C C . SER B 1 81 ? 1.638 -4.324 6.16 1 83.44 81 SER B C 1
ATOM 1797 O O . SER B 1 81 ? 2.238 -4.461 5.094 1 83.44 81 SER B O 1
ATOM 1799 N N . ILE B 1 82 ? 1.033 -3.285 6.559 1 88.75 82 ILE B N 1
ATOM 1800 C CA . ILE B 1 82 ? 1.154 -2.027 5.828 1 88.75 82 ILE B CA 1
ATOM 1801 C C . ILE B 1 82 ? 1.621 -0.924 6.773 1 88.75 82 ILE B C 1
ATOM 1803 O O . ILE B 1 82 ? 1.081 -0.769 7.871 1 88.75 82 ILE B O 1
ATOM 1807 N N . ALA B 1 83 ? 2.629 -0.22 6.375 1 91.06 83 ALA B N 1
ATOM 1808 C CA . ALA B 1 83 ? 3.139 0.853 7.227 1 91.06 83 ALA B CA 1
ATOM 1809 C C . ALA B 1 83 ? 2.061 1.896 7.5 1 91.06 83 ALA B C 1
ATOM 1811 O O . ALA B 1 83 ? 1.454 2.432 6.566 1 91.06 83 ALA B O 1
ATOM 1812 N N . PRO B 1 84 ? 1.92 2.25 8.727 1 93.31 84 PRO B N 1
ATOM 1813 C CA . PRO B 1 84 ? 0.891 3.238 9.062 1 93.31 84 PRO B CA 1
ATOM 1814 C C . PRO B 1 84 ? 1.097 4.57 8.352 1 93.31 84 PRO B C 1
ATOM 1816 O O . PRO B 1 84 ? 0.126 5.211 7.938 1 93.31 84 PRO B O 1
ATOM 1819 N N . GLY B 1 85 ? 2.307 4.957 8.188 1 93.75 85 GLY B N 1
ATOM 1820 C CA . GLY B 1 85 ? 2.598 6.207 7.5 1 93.75 85 GLY B CA 1
ATOM 1821 C C . GLY B 1 85 ? 2.105 6.23 6.066 1 93.75 85 GLY B C 1
ATOM 1822 O O . GLY B 1 85 ? 1.662 7.27 5.574 1 93.75 85 GLY B O 1
ATOM 1823 N N . MET B 1 86 ? 2.186 5.098 5.418 1 95.06 86 MET B N 1
ATOM 1824 C CA . MET B 1 86 ? 1.695 5.004 4.047 1 95.06 86 MET B CA 1
ATOM 1825 C C . MET B 1 86 ? 0.189 5.238 3.99 1 95.06 86 MET B C 1
ATOM 1827 O O . MET B 1 86 ? -0.293 5.996 3.146 1 95.06 86 MET B O 1
ATOM 1831 N N . ILE B 1 87 ? -0.501 4.609 4.863 1 96.44 87 ILE B N 1
ATOM 1832 C CA . ILE B 1 87 ? -1.955 4.719 4.914 1 96.44 87 ILE B CA 1
ATOM 1833 C C . ILE B 1 87 ? -2.355 6.156 5.227 1 96.44 87 ILE B C 1
ATOM 1835 O O . ILE B 1 87 ? -3.287 6.695 4.625 1 96.44 87 ILE B O 1
ATOM 1839 N N . ALA B 1 88 ? -1.643 6.723 6.137 1 96.31 88 ALA B N 1
ATOM 1840 C CA . ALA B 1 88 ? -1.923 8.109 6.512 1 96.31 88 ALA B CA 1
ATOM 1841 C C . ALA B 1 88 ? -1.768 9.047 5.32 1 96.31 88 ALA B C 1
ATOM 1843 O O . ALA B 1 88 ? -2.637 9.883 5.062 1 96.31 88 ALA B O 1
ATOM 1844 N N . ILE B 1 89 ? -0.673 8.883 4.598 1 95.69 89 ILE B N 1
ATOM 1845 C CA . ILE B 1 89 ? -0.386 9.734 3.447 1 95.69 89 ILE B CA 1
ATOM 1846 C C . ILE B 1 89 ? -1.479 9.562 2.395 1 95.69 89 ILE B C 1
ATOM 1848 O O . ILE B 1 89 ? -1.985 10.547 1.851 1 95.69 89 ILE B O 1
ATOM 1852 N N . ILE B 1 90 ? -1.877 8.367 2.121 1 97.5 90 ILE B N 1
ATOM 1853 C CA . ILE B 1 90 ? -2.881 8.078 1.104 1 97.5 90 ILE B CA 1
ATOM 1854 C C . ILE B 1 90 ? -4.219 8.688 1.511 1 97.5 90 ILE B C 1
ATOM 1856 O O . ILE B 1 90 ? -4.879 9.352 0.704 1 97.5 90 ILE B O 1
ATOM 1860 N N . LEU B 1 91 ? -4.59 8.484 2.738 1 97.81 91 LEU B N 1
ATOM 1861 C CA . LEU B 1 91 ? -5.867 8.992 3.219 1 97.81 91 LEU B CA 1
ATOM 1862 C C . LEU B 1 91 ? -5.914 10.516 3.129 1 97.81 91 LEU B C 1
ATOM 1864 O O . LEU B 1 91 ? -6.887 11.086 2.631 1 97.81 91 LEU B O 1
ATOM 1868 N N . LEU B 1 92 ? -4.895 11.133 3.6 1 97.12 92 LEU B N 1
ATOM 1869 C CA . LEU B 1 92 ? -4.844 12.594 3.564 1 97.12 92 LEU B CA 1
ATOM 1870 C C . LEU B 1 92 ? -4.926 13.102 2.131 1 97.12 92 LEU B C 1
ATOM 1872 O O . LEU B 1 92 ? -5.59 14.109 1.863 1 97.12 92 LEU B O 1
ATOM 1876 N N . GLU B 1 93 ? -4.273 12.422 1.225 1 97.19 93 GLU B N 1
ATOM 1877 C CA . GLU B 1 93 ? -4.32 12.828 -0.175 1 97.19 93 GLU B CA 1
ATOM 1878 C C . GLU B 1 93 ? -5.73 12.703 -0.742 1 97.19 93 GLU B C 1
ATOM 1880 O O . GLU B 1 93 ? -6.203 13.586 -1.456 1 97.19 93 GLU B O 1
ATOM 1885 N N . GLU B 1 94 ? -6.395 11.648 -0.404 1 97.75 94 GLU B N 1
ATOM 1886 C CA . GLU B 1 94 ? -7.727 11.359 -0.93 1 97.75 94 GLU B CA 1
ATOM 1887 C C . GLU B 1 94 ? -8.742 12.383 -0.434 1 97.75 94 GLU B C 1
ATOM 1889 O O . GLU B 1 94 ? -9.695 12.719 -1.146 1 97.75 94 GLU B O 1
ATOM 1894 N N . ILE B 1 95 ? -8.539 12.961 0.743 1 97.75 95 ILE B N 1
ATOM 1895 C CA . ILE B 1 95 ? -9.57 13.828 1.3 1 97.75 95 ILE B CA 1
ATOM 1896 C C . ILE B 1 95 ? -9.109 15.289 1.226 1 97.75 95 ILE B C 1
ATOM 1898 O O . ILE B 1 95 ? -9.727 16.172 1.83 1 97.75 95 ILE B O 1
ATOM 1902 N N . LYS B 1 96 ? -8.047 15.555 0.564 1 97.06 96 LYS B N 1
ATOM 1903 C CA . LYS B 1 96 ? -7.426 16.875 0.511 1 97.06 96 LYS B CA 1
ATOM 1904 C C . LYS B 1 96 ? -8.414 17.922 0.014 1 97.06 96 LYS B C 1
ATOM 1906 O O . LYS B 1 96 ? -8.422 19.062 0.496 1 97.06 96 LYS B O 1
ATOM 1911 N N . SER B 1 97 ? -9.273 17.547 -0.941 1 96.19 97 SER B N 1
ATOM 1912 C CA . SER B 1 97 ? -10.234 18.5 -1.493 1 96.19 97 SER B CA 1
ATOM 1913 C C . SER B 1 97 ? -11.391 18.75 -0.533 1 96.19 97 SER B C 1
ATOM 1915 O O . SER B 1 97 ? -11.984 19.828 -0.521 1 96.19 97 SER B O 1
ATOM 1917 N N . ASP B 1 98 ? -11.711 17.828 0.285 1 95.81 98 ASP B N 1
ATOM 1918 C CA . ASP B 1 98 ? -12.812 17.938 1.235 1 95.81 98 ASP B CA 1
ATOM 1919 C C . ASP B 1 98 ? -12.406 18.734 2.469 1 95.81 98 ASP B C 1
ATOM 1921 O O . ASP B 1 98 ? -13.219 19.453 3.059 1 95.81 98 ASP B O 1
ATOM 1925 N N . LEU B 1 99 ? -11.188 18.547 2.895 1 95.81 99 LEU B N 1
ATOM 1926 C CA . LEU B 1 99 ? -10.664 19.203 4.094 1 95.81 99 LEU B CA 1
ATOM 1927 C C . LEU B 1 99 ? -9.297 19.812 3.83 1 95.81 99 LEU B C 1
ATOM 1929 O O . LEU B 1 99 ? -8.312 19.438 4.461 1 95.81 99 LEU B O 1
ATOM 1933 N N . PRO B 1 100 ? -9.258 20.828 2.973 1 94.88 100 PRO B N 1
ATOM 1934 C CA . PRO B 1 100 ? -7.961 21.344 2.521 1 94.88 100 PRO B CA 1
ATOM 1935 C C . PRO B 1 100 ? -7.117 21.906 3.662 1 94.88 100 PRO B C 1
ATOM 1937 O O . PRO B 1 100 ? -5.918 21.641 3.744 1 94.88 100 PRO B O 1
ATOM 1940 N N . THR B 1 101 ? -7.676 22.641 4.551 1 94.19 101 THR B N 1
ATOM 1941 C CA . THR B 1 101 ? -6.93 23.266 5.633 1 94.19 101 THR B CA 1
ATOM 1942 C C . THR B 1 101 ? -6.445 22.234 6.641 1 94.19 101 THR B C 1
ATOM 1944 O O . THR B 1 101 ? -5.293 22.266 7.066 1 94.19 101 THR B O 1
ATOM 1947 N N . PHE B 1 102 ? -7.336 21.359 6.973 1 94.38 102 PHE B N 1
ATOM 1948 C CA . PHE B 1 102 ? -6.988 20.297 7.902 1 94.38 102 PHE B CA 1
ATOM 1949 C C . PHE B 1 102 ? -5.832 19.469 7.363 1 94.38 102 PHE B C 1
ATOM 1951 O O . PHE B 1 102 ? -4.879 19.172 8.086 1 94.38 102 PHE B O 1
ATOM 1958 N N . VAL B 1 103 ? -5.922 19.062 6.102 1 95.44 103 VAL B N 1
ATOM 1959 C CA . VAL B 1 103 ? -4.918 18.219 5.473 1 95.44 103 VAL B CA 1
ATOM 1960 C C . VAL B 1 103 ? -3.582 18.953 5.398 1 95.44 103 VAL B C 1
ATOM 1962 O O . VAL B 1 103 ? -2.531 18.375 5.684 1 95.44 103 VAL B O 1
ATOM 1965 N N . ALA B 1 104 ? -3.588 20.203 5.051 1 92.94 104 ALA B N 1
ATOM 1966 C CA . ALA B 1 104 ? -2.361 21 4.992 1 92.94 104 ALA B CA 1
ATOM 1967 C C . ALA B 1 104 ? -1.689 21.062 6.359 1 92.94 104 ALA B C 1
ATOM 1969 O O . ALA B 1 104 ? -0.472 20.906 6.469 1 92.94 104 ALA B O 1
ATOM 1970 N N . ALA B 1 105 ? -2.428 21.266 7.363 1 92.62 105 ALA B N 1
ATOM 1971 C CA . ALA B 1 105 ? -1.908 21.359 8.727 1 92.62 105 ALA B CA 1
ATOM 1972 C C . ALA B 1 105 ? -1.303 20.031 9.164 1 92.62 105 ALA B C 1
ATOM 1974 O O . ALA B 1 105 ? -0.225 20 9.766 1 92.62 105 ALA B O 1
ATOM 1975 N N . ARG B 1 106 ? -1.987 18.969 8.883 1 92.69 106 ARG B N 1
ATOM 1976 C CA . ARG B 1 106 ? -1.516 17.641 9.297 1 92.69 106 ARG B CA 1
ATOM 1977 C C . ARG B 1 106 ? -0.235 17.266 8.562 1 92.69 106 ARG B C 1
ATOM 1979 O O . ARG B 1 106 ? 0.678 16.688 9.156 1 92.69 106 ARG B O 1
ATOM 1986 N N . LYS B 1 107 ? -0.196 17.547 7.293 1 88.25 107 LYS B N 1
ATOM 1987 C CA . LYS B 1 107 ? 1.011 17.281 6.52 1 88.25 107 LYS B CA 1
ATOM 1988 C C . LYS B 1 107 ? 2.203 18.047 7.07 1 88.25 107 LYS B C 1
ATOM 1990 O O . LYS B 1 107 ? 3.305 17.5 7.184 1 88.25 107 LYS B O 1
ATOM 1995 N N . ALA B 1 108 ? 1.927 19.25 7.406 1 84.5 108 ALA B N 1
ATOM 1996 C CA . ALA B 1 108 ? 2.982 20.078 7.984 1 84.5 108 ALA B CA 1
ATOM 1997 C C . ALA B 1 108 ? 3.438 19.516 9.328 1 84.5 108 ALA B C 1
ATOM 1999 O O . ALA B 1 108 ? 4.637 19.484 9.617 1 84.5 108 ALA B O 1
ATOM 2000 N N . ASP B 1 109 ? 2.535 19.109 10.102 1 88.19 109 ASP B N 1
ATOM 2001 C CA . ASP B 1 109 ? 2.832 18.547 11.406 1 88.19 109 ASP B CA 1
ATOM 2002 C C . ASP B 1 109 ? 3.658 17.266 11.273 1 88.19 109 ASP B C 1
ATOM 2004 O O . ASP B 1 109 ? 4.629 17.062 12.008 1 88.19 109 ASP B O 1
ATOM 2008 N N . TYR B 1 110 ? 3.258 16.406 10.344 1 86.81 110 TYR B N 1
ATOM 2009 C CA . TYR B 1 110 ? 3.977 15.156 10.125 1 86.81 110 TYR B CA 1
ATOM 2010 C C . TYR B 1 110 ? 5.402 15.422 9.664 1 86.81 110 TYR B C 1
ATOM 2012 O O . TYR B 1 110 ? 6.344 14.766 10.125 1 86.81 110 TYR B O 1
ATOM 2020 N N . ALA B 1 111 ? 5.512 16.297 8.797 1 82.25 111 ALA B N 1
ATOM 2021 C CA . ALA B 1 111 ? 6.84 16.641 8.289 1 82.25 111 ALA B CA 1
ATOM 2022 C C . ALA B 1 111 ? 7.746 17.141 9.406 1 82.25 111 ALA B C 1
ATOM 2024 O O . ALA B 1 111 ? 8.945 16.859 9.414 1 82.25 111 ALA B O 1
ATOM 2025 N N . LYS B 1 112 ? 7.156 17.828 10.32 1 78.75 112 LYS B N 1
ATOM 2026 C CA . LYS B 1 112 ? 7.91 18.391 11.438 1 78.75 112 LYS B CA 1
ATOM 2027 C C . LYS B 1 112 ? 8.203 17.328 12.492 1 78.75 112 LYS B C 1
ATOM 2029 O O . LYS B 1 112 ? 9.305 17.281 13.039 1 78.75 112 LYS B O 1
ATOM 2034 N N . ARG B 1 113 ? 7.285 16.531 12.742 1 82.38 113 ARG B N 1
ATOM 2035 C CA . ARG B 1 113 ? 7.352 15.602 13.867 1 82.38 113 ARG B CA 1
ATOM 2036 C C . ARG B 1 113 ? 8.133 14.344 13.5 1 82.38 113 ARG B C 1
ATOM 2038 O O . ARG B 1 113 ? 8.836 13.781 14.336 1 82.38 113 ARG B O 1
ATOM 2045 N N . TYR B 1 114 ? 7.871 13.977 12.281 1 77.62 114 TYR B N 1
ATOM 2046 C CA . TYR B 1 114 ? 8.43 12.672 11.953 1 77.62 114 TYR B CA 1
ATOM 2047 C C . TYR B 1 114 ? 9.586 12.805 10.961 1 77.62 114 TYR B C 1
ATOM 2049 O O . TYR B 1 114 ? 9.414 13.367 9.875 1 77.62 114 TYR B O 1
ATOM 2057 N N . LYS B 1 115 ? 10.688 12.352 11.438 1 68.19 115 LYS B N 1
ATOM 2058 C CA . LYS B 1 115 ? 11.867 12.312 10.57 1 68.19 115 LYS B CA 1
ATOM 2059 C C . LYS B 1 115 ? 11.727 11.234 9.5 1 68.19 115 LYS B C 1
ATOM 2061 O O . LYS B 1 115 ? 12.133 11.438 8.352 1 68.19 115 LYS B O 1
ATOM 2066 N N . ARG B 1 116 ? 11.172 10.258 10.008 1 75.88 116 ARG B N 1
ATOM 2067 C CA . ARG B 1 116 ? 10.938 9.109 9.141 1 75.88 116 ARG B CA 1
ATOM 2068 C C . ARG B 1 116 ? 9.477 8.688 9.172 1 75.88 116 ARG B C 1
ATOM 2070 O O . ARG B 1 116 ? 8.852 8.672 10.234 1 75.88 116 ARG B O 1
ATOM 2077 N N . LEU B 1 117 ? 9.023 8.453 7.961 1 81.06 117 LEU B N 1
ATOM 2078 C CA . LEU B 1 117 ? 7.633 8.023 7.855 1 81.06 117 LEU B CA 1
ATOM 2079 C C . LEU B 1 117 ? 7.387 6.766 8.68 1 81.06 117 LEU B C 1
ATOM 2081 O O . LEU B 1 117 ? 6.285 6.562 9.195 1 81.06 117 LEU B O 1
ATOM 2085 N N . SER B 1 118 ? 8.438 5.977 8.781 1 78.75 118 SER B N 1
ATOM 2086 C CA . SER B 1 118 ? 8.328 4.711 9.5 1 78.75 118 SER B CA 1
ATOM 2087 C C . SER B 1 118 ? 8.086 4.941 10.992 1 78.75 118 SER B C 1
ATOM 2089 O O . SER B 1 118 ? 7.719 4.012 11.719 1 78.75 118 SER B O 1
ATOM 2091 N N . ASN B 1 119 ? 8.219 6.176 11.43 1 84.94 119 ASN B N 1
ATOM 2092 C CA . ASN B 1 119 ? 8.016 6.496 12.836 1 84.94 119 ASN B CA 1
ATOM 2093 C C . ASN B 1 119 ? 6.531 6.688 13.156 1 84.94 119 ASN B C 1
ATOM 2095 O O . ASN B 1 119 ? 6.141 6.703 14.328 1 84.94 119 ASN B O 1
ATOM 2099 N N . ILE B 1 120 ? 5.816 6.863 12.148 1 88.19 120 ILE B N 1
ATOM 2100 C CA . ILE B 1 120 ? 4.379 6.945 12.383 1 88.19 120 ILE B CA 1
ATOM 2101 C C . ILE B 1 120 ? 3.846 5.574 12.805 1 88.19 120 ILE B C 1
ATOM 2103 O O . ILE B 1 120 ? 4 4.594 12.078 1 88.19 120 ILE B O 1
ATOM 2107 N N . THR B 1 121 ? 3.191 5.578 13.93 1 87 121 THR B N 1
ATOM 2108 C CA . THR B 1 121 ? 2.74 4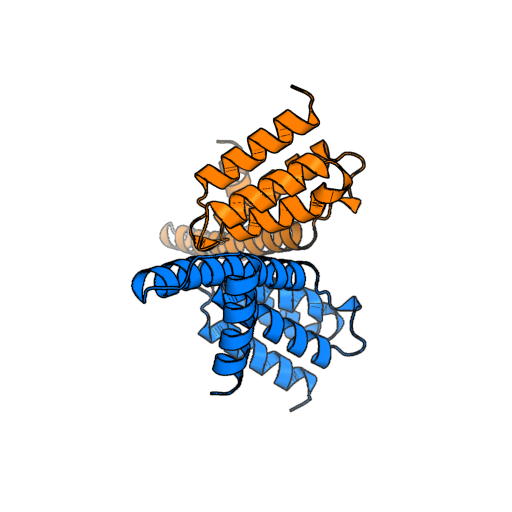.316 14.508 1 87 121 THR B CA 1
ATOM 2109 C C . THR B 1 121 ? 1.271 4.066 14.18 1 87 121 THR B C 1
ATOM 2111 O O . THR B 1 121 ? 0.576 4.965 13.703 1 87 121 THR B O 1
ATOM 2114 N N . SER B 1 122 ? 0.867 2.832 14.5 1 88.62 122 SER B N 1
ATOM 2115 C CA . SER B 1 122 ? -0.533 2.469 14.312 1 88.62 122 SER B CA 1
ATOM 2116 C C . SER B 1 122 ? -1.444 3.291 15.219 1 88.62 122 SER B C 1
ATOM 2118 O O . SER B 1 122 ? -2.58 3.6 14.844 1 88.62 122 SER B O 1
ATOM 2120 N N . VAL B 1 123 ? -0.945 3.588 16.375 1 90.06 123 VAL B N 1
ATOM 2121 C CA . VAL B 1 123 ? -1.719 4.398 17.312 1 90.06 123 VAL B CA 1
ATOM 2122 C C . VAL B 1 123 ? -1.939 5.793 16.719 1 90.06 123 VAL B C 1
ATOM 2124 O O . VAL B 1 123 ? -3.055 6.32 16.766 1 90.06 123 VAL B O 1
ATOM 2127 N N . GLU B 1 124 ? -0.916 6.316 16.172 1 90.81 124 GLU B N 1
ATOM 2128 C CA . GLU B 1 124 ? -1.021 7.637 15.562 1 90.81 124 GLU B CA 1
ATOM 2129 C C . GLU B 1 124 ? -1.963 7.609 14.359 1 90.81 124 GLU B C 1
ATOM 2131 O O . GLU B 1 124 ? -2.693 8.57 14.117 1 90.81 124 GLU B O 1
ATOM 2136 N N . LEU B 1 125 ? -1.92 6.562 13.648 1 94.06 125 LEU B N 1
ATOM 2137 C CA . LEU B 1 125 ? -2.844 6.418 12.531 1 94.06 125 LEU B CA 1
ATOM 2138 C C . LEU B 1 125 ? -4.289 6.383 13.016 1 94.06 125 LEU B C 1
ATOM 2140 O O . LEU B 1 125 ? -5.16 7.027 12.43 1 94.06 125 LEU B O 1
ATOM 2144 N N . ALA B 1 126 ? -4.52 5.66 14.016 1 90.81 126 ALA B N 1
ATOM 2145 C CA . ALA B 1 126 ? -5.863 5.598 14.594 1 90.81 126 ALA B CA 1
ATOM 2146 C C . ALA B 1 126 ? -6.32 6.977 15.062 1 90.81 126 ALA B C 1
ATOM 2148 O O . ALA B 1 126 ? -7.477 7.355 14.852 1 90.81 126 ALA B O 1
ATOM 2149 N N . ASP B 1 127 ? -5.441 7.645 15.656 1 92.31 127 ASP B N 1
ATOM 2150 C CA . ASP B 1 127 ? -5.75 9 16.094 1 92.31 127 ASP B CA 1
ATOM 2151 C C . ASP B 1 127 ? -6.105 9.898 14.906 1 92.31 127 ASP B C 1
ATOM 2153 O O . ASP B 1 127 ? -7.023 10.719 14.992 1 92.31 127 ASP B O 1
ATOM 2157 N N . MET B 1 128 ? -5.367 9.75 13.867 1 94 128 MET B N 1
ATOM 2158 C CA . MET B 1 128 ? -5.645 10.531 12.672 1 94 128 MET B CA 1
ATOM 2159 C C . MET B 1 128 ? -7.047 10.25 12.141 1 94 128 MET B C 1
ATOM 2161 O O . MET B 1 128 ? -7.77 11.164 11.758 1 94 128 MET B O 1
ATOM 2165 N N . PHE B 1 129 ? -7.418 8.977 12.117 1 93.56 129 PHE B N 1
ATOM 2166 C CA . PHE B 1 129 ? -8.766 8.625 11.695 1 93.56 129 PHE B CA 1
ATOM 2167 C C . PHE B 1 129 ? -9.812 9.328 12.562 1 93.56 129 PHE B C 1
ATOM 2169 O O . PHE B 1 129 ? -10.773 9.891 12.039 1 93.56 129 PHE B O 1
ATOM 2176 N N . ARG B 1 130 ? -9.578 9.281 13.812 1 92.56 130 ARG B N 1
ATOM 2177 C CA . ARG B 1 130 ? -10.5 9.922 14.75 1 92.56 130 ARG B CA 1
ATOM 2178 C C . ARG B 1 130 ? -10.57 11.422 14.508 1 92.56 130 ARG B C 1
ATOM 2180 O O . ARG B 1 130 ? -11.656 12 14.477 1 92.56 130 ARG B O 1
ATOM 2187 N N . ASP B 1 131 ? -9.461 12.055 14.359 1 94 131 ASP B N 1
ATOM 2188 C CA . ASP B 1 131 ? -9.398 13.492 14.141 1 94 131 ASP B CA 1
ATOM 2189 C C . ASP B 1 131 ? -10.125 13.891 12.859 1 94 131 ASP B C 1
ATOM 2191 O O . ASP B 1 131 ? -10.82 14.906 12.82 1 94 131 ASP B O 1
ATOM 2195 N N . ILE B 1 132 ? -9.945 13.094 11.836 1 95.25 132 ILE B N 1
ATOM 2196 C CA . ILE B 1 132 ? -10.594 13.367 10.555 1 95.25 132 ILE B CA 1
ATOM 2197 C C . ILE B 1 132 ? -12.109 13.281 10.719 1 95.25 132 ILE B C 1
ATOM 2199 O O . ILE B 1 132 ? -12.836 14.156 10.234 1 95.25 132 ILE B O 1
ATOM 2203 N N . MET B 1 133 ? -12.523 12.273 11.375 1 92.62 133 MET B N 1
ATOM 2204 C CA . MET B 1 133 ? -13.953 12.102 11.602 1 92.62 133 MET B CA 1
ATOM 2205 C C . MET B 1 133 ? -14.523 13.266 12.406 1 92.62 133 MET B C 1
ATOM 2207 O O . MET B 1 133 ? -15.609 13.758 12.109 1 92.62 133 MET B O 1
ATOM 2211 N N . TYR B 1 134 ? -13.773 13.648 13.391 1 92.19 134 TYR B N 1
ATOM 2212 C CA . TYR B 1 134 ? -14.195 14.789 14.195 1 92.19 134 TYR B CA 1
ATOM 2213 C C . TYR B 1 134 ? -14.312 16.047 13.352 1 92.19 134 TYR B C 1
ATOM 2215 O O . TYR B 1 134 ? -15.289 16.797 13.453 1 92.19 134 TYR B O 1
ATOM 2223 N N . GLU B 1 135 ? -13.305 16.266 12.508 1 91.75 135 GLU B N 1
ATOM 2224 C CA . GLU B 1 135 ? -13.297 17.422 11.633 1 91.75 135 GLU B CA 1
ATOM 2225 C C . GLU B 1 135 ? -14.461 17.391 10.648 1 91.75 135 GLU B C 1
ATOM 2227 O O . GLU B 1 135 ? -15.07 18.422 10.367 1 91.75 135 GLU B O 1
ATOM 2232 N N . MET B 1 136 ? -14.797 16.281 10.133 1 91.06 136 MET B N 1
ATOM 2233 C CA . MET B 1 136 ? -15.828 16.156 9.109 1 91.06 136 MET B CA 1
ATOM 2234 C C . MET B 1 136 ? -17.219 16.297 9.719 1 91.06 136 MET B C 1
ATOM 2236 O O . MET B 1 136 ? -18.141 16.781 9.062 1 91.06 136 MET B O 1
ATOM 2240 N N . LYS B 1 137 ? -17.344 15.836 10.883 1 87.44 137 LYS B N 1
ATOM 2241 C CA . LYS B 1 137 ? -18.641 15.922 11.547 1 87.44 137 LYS B CA 1
ATOM 2242 C C . LYS B 1 137 ? -18.859 17.297 12.172 1 87.44 137 LYS B C 1
ATOM 2244 O O . LYS B 1 137 ? -19.984 17.672 12.508 1 87.44 137 LYS B O 1
ATOM 2249 N N . GLY B 1 138 ? -17.891 18.094 12.164 1 78.81 138 GLY B N 1
ATOM 2250 C CA . GLY B 1 138 ? -18.016 19.422 12.742 1 78.81 138 GLY B CA 1
ATOM 2251 C C . GLY B 1 138 ? -18.016 19.422 14.258 1 78.81 138 GLY B C 1
ATOM 2252 O O . GLY B 1 138 ? -18.719 20.219 14.883 1 78.81 138 GLY B O 1
ATOM 2253 N N . TRP B 1 139 ? -17.547 18.344 14.875 1 60.5 139 TRP B N 1
ATOM 2254 C CA . TRP B 1 139 ? -17.531 18.359 16.328 1 60.5 139 TRP B CA 1
ATOM 2255 C C . TRP B 1 139 ? -16.297 19.078 16.859 1 60.5 139 TRP B C 1
ATOM 2257 O O . TRP B 1 139 ? -15.266 19.141 16.188 1 60.5 139 TRP B O 1
#

Sequence (278 aa):
MWLQESISKEINRMIQIAGYRCNFADEYVFALKKVLNATDYYLARKNILALWGIRRSQFSSAIEFVMAFSNVHTKTAKYCSIAPGMIAIILLEEIKSDLPTFVAARKADYAKRYKRLSNITSVELADMFRDIMYEMKGWMWLQESISKEINRMIQIAGYRCNFADEYVFALKKVLNATDYYLARKNILALWGIRRSQFSSAIEFVMAFSNVHTKTAKYCSIAPGMIAIILLEEIKSDLPTFVAARKADYAKRYKRLSNITSVELADMFRDIMYEMKGW

Solvent-accessible surface area (backbone atoms only — not comparable to full-atom values): 14677 Å² total; per-residue (Å²): 111,65,66,59,47,50,48,45,49,52,40,48,49,44,27,58,70,69,58,51,67,59,88,44,70,68,36,34,51,50,32,45,48,50,32,48,16,35,46,42,27,52,51,35,49,53,30,44,52,50,50,68,65,62,55,49,84,81,38,96,43,68,68,59,33,52,53,50,49,51,50,35,47,58,60,24,52,75,48,41,67,64,44,33,36,58,54,48,52,52,52,43,60,56,40,30,85,81,38,48,66,62,37,52,52,49,53,52,48,45,39,70,71,29,51,41,48,70,66,42,39,64,67,56,40,51,48,49,55,51,50,50,52,33,60,72,70,68,103,111,65,67,58,46,50,47,47,51,52,37,48,50,43,27,59,70,69,59,52,68,59,88,43,71,69,36,35,52,50,34,45,48,51,30,46,17,34,44,42,26,52,51,35,49,53,30,46,51,50,49,67,64,61,55,48,86,81,38,94,42,69,68,60,32,53,52,50,50,51,51,35,46,58,59,22,50,75,48,40,67,65,44,33,35,58,55,47,52,52,52,43,60,55,40,27,86,82,37,48,66,62,37,54,52,50,53,52,48,45,42,69,72,30,50,39,47,70,67,41,41,65,67,56,39,52,48,49,53,51,51,49,50,34,60,73,70,69,104